Protein AF-A0A1I8N6J5-F1 (afdb_monomer)

pLDDT: mean 74.73, std 20.79, range [29.22, 96.94]

Mean predicted aligned error: 13.22 Å

Secondary structure (DSSP, 8-state):
------TTT-SSSS----TT--S---PPPPHHHHHHHHHHHHHHHHHHS-TTT--SS--TTGGGGGGGTTGGGGS----TTPPP-HHHHHHHHHHHHHHHHHHHHHHHHHHHHTT-S--HHHHHHHHHHHHHHHHHHHHHHHHHHHS-HHHHHHHTGGG---HHHHHHH---SS-TTTT-TTTTTS---TT----PPPPHHHHHHHHHHHHHHHHHHHHHHHHHHHHTTS----S-------------------------------

Structure (mmCIF, N/CA/C/O backbone):
data_AF-A0A1I8N6J5-F1
#
_entry.id   AF-A0A1I8N6J5-F1
#
loop_
_atom_site.group_PDB
_atom_site.id
_atom_site.type_symbol
_atom_site.label_atom_id
_atom_site.label_alt_id
_atom_site.label_comp_id
_atom_site.label_asym_id
_atom_site.label_entity_id
_atom_site.label_seq_id
_atom_site.pdbx_PDB_ins_code
_atom_site.Cartn_x
_atom_site.Cartn_y
_atom_site.Cartn_z
_atom_site.occupancy
_atom_site.B_iso_or_equiv
_atom_site.auth_seq_id
_atom_site.auth_comp_id
_atom_site.auth_asym_id
_atom_site.auth_atom_id
_atom_site.pdbx_PDB_model_num
ATOM 1 N N . MET A 1 1 ? 22.510 -2.432 -0.066 1.00 33.88 1 MET A N 1
ATOM 2 C CA . MET A 1 1 ? 21.967 -2.434 1.315 1.00 33.88 1 MET A CA 1
ATOM 3 C C . MET A 1 1 ? 21.402 -3.814 1.645 1.00 33.88 1 MET A C 1
ATOM 5 O O . MET A 1 1 ? 20.330 -4.148 1.153 1.00 33.88 1 MET A O 1
ATOM 9 N N . ASN A 1 2 ? 22.104 -4.608 2.459 1.00 33.81 2 ASN A N 1
ATOM 10 C CA . ASN A 1 2 ? 21.643 -5.931 2.902 1.00 33.81 2 ASN A CA 1
ATOM 11 C C . ASN A 1 2 ? 20.768 -5.819 4.157 1.00 33.81 2 ASN A C 1
ATOM 13 O O . ASN A 1 2 ? 21.247 -6.003 5.269 1.00 33.81 2 ASN A O 1
ATOM 17 N N . SER A 1 3 ? 19.477 -5.539 3.979 1.00 39.69 3 SER A N 1
ATOM 18 C CA . SER A 1 3 ? 18.482 -5.768 5.030 1.00 39.69 3 SER A CA 1
ATOM 19 C C . SER A 1 3 ? 17.592 -6.936 4.613 1.00 39.69 3 SER A C 1
ATOM 21 O O . SER A 1 3 ? 16.863 -6.871 3.620 1.00 39.69 3 SER A O 1
ATOM 23 N N . ASN A 1 4 ? 17.664 -8.018 5.392 1.00 51.12 4 ASN A N 1
ATOM 24 C CA . ASN A 1 4 ? 16.738 -9.148 5.305 1.00 51.12 4 ASN A CA 1
ATOM 25 C C . ASN A 1 4 ? 15.332 -8.785 5.828 1.00 51.12 4 ASN A C 1
ATOM 27 O O . ASN A 1 4 ? 14.406 -9.599 5.714 1.00 51.12 4 ASN A O 1
ATOM 31 N N . ASP A 1 5 ? 15.159 -7.581 6.382 1.00 60.66 5 ASP A N 1
ATOM 32 C CA . ASP A 1 5 ? 13.940 -7.152 7.048 1.00 60.66 5 ASP A CA 1
ATOM 33 C C . ASP A 1 5 ? 12.812 -6.963 6.043 1.00 60.66 5 ASP A C 1
ATOM 35 O O . ASP A 1 5 ? 12.874 -6.205 5.072 1.00 60.66 5 ASP A O 1
ATOM 39 N N . ILE A 1 6 ? 11.727 -7.685 6.289 1.00 73.56 6 ILE A N 1
ATOM 40 C CA . ILE A 1 6 ? 10.555 -7.639 5.432 1.00 73.56 6 ILE A CA 1
ATOM 41 C C . ILE A 1 6 ? 9.806 -6.333 5.725 1.00 73.56 6 ILE A C 1
ATOM 43 O O . ILE A 1 6 ? 9.182 -6.163 6.774 1.00 73.56 6 ILE A O 1
ATOM 47 N N . VAL A 1 7 ? 9.839 -5.418 4.756 1.00 76.19 7 VAL A N 1
ATOM 48 C CA . VAL A 1 7 ? 9.367 -4.028 4.873 1.00 76.19 7 VAL A CA 1
ATOM 49 C C . VAL A 1 7 ? 7.873 -3.916 5.246 1.00 76.19 7 VAL A C 1
ATOM 51 O O . VAL A 1 7 ? 7.454 -2.909 5.812 1.00 7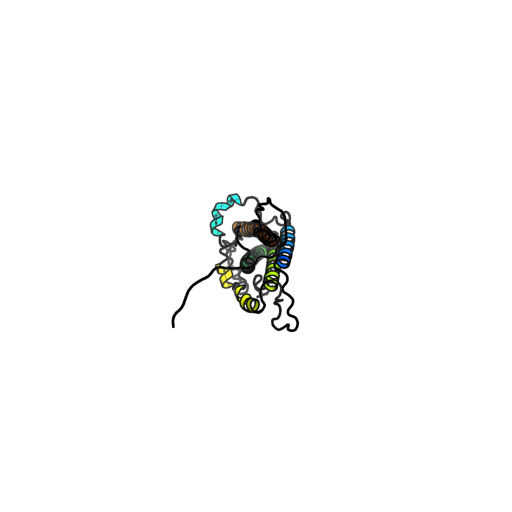6.19 7 VAL A O 1
ATOM 54 N N . TRP A 1 8 ? 7.070 -4.956 5.003 1.00 78.25 8 TRP A N 1
ATOM 55 C CA . TRP A 1 8 ? 5.643 -5.052 5.363 1.00 78.25 8 TRP A CA 1
ATOM 56 C C . TRP A 1 8 ? 5.344 -5.950 6.584 1.00 78.25 8 TRP A C 1
ATOM 58 O O . TRP A 1 8 ? 4.181 -6.219 6.887 1.00 78.25 8 TRP A O 1
ATOM 68 N N . TYR A 1 9 ? 6.365 -6.452 7.280 1.00 74.62 9 TYR A N 1
ATOM 69 C CA . TYR A 1 9 ? 6.224 -7.353 8.439 1.00 74.62 9 TYR A CA 1
ATOM 70 C C . TYR A 1 9 ? 6.242 -6.598 9.768 1.00 74.62 9 TYR A C 1
ATOM 72 O O . TYR A 1 9 ? 5.510 -6.952 10.683 1.00 74.62 9 TYR A O 1
ATOM 80 N N . ASN A 1 10 ? 7.079 -5.561 9.852 1.00 66.62 10 ASN A N 1
ATOM 81 C CA . ASN A 1 10 ? 7.262 -4.730 11.036 1.00 66.62 10 ASN A CA 1
ATOM 82 C C . ASN A 1 10 ? 7.455 -3.256 10.607 1.00 66.62 10 ASN A C 1
ATOM 84 O O . ASN A 1 10 ? 8.577 -2.836 10.301 1.00 66.62 10 ASN A O 1
ATOM 88 N N . PRO A 1 11 ? 6.373 -2.465 10.502 1.00 62.72 11 PRO A N 1
ATOM 89 C CA . PRO A 1 11 ? 6.452 -1.065 10.090 1.00 62.72 11 PRO A CA 1
ATOM 90 C C . PRO A 1 11 ? 6.977 -0.144 11.201 1.00 62.72 11 PRO A C 1
ATOM 92 O O . PRO A 1 11 ? 7.651 0.834 10.883 1.00 62.72 11 PRO A O 1
ATOM 95 N N . CYS A 1 12 ? 6.685 -0.457 12.471 1.00 67.50 12 CYS A N 1
ATOM 96 C CA . CYS A 1 12 ? 6.960 0.396 13.634 1.00 67.50 12 CYS A CA 1
ATOM 97 C C . CYS A 1 12 ? 8.299 0.114 14.344 1.00 67.50 12 CYS A C 1
ATOM 99 O O . CYS A 1 12 ? 8.586 0.757 15.349 1.00 67.50 12 CYS A O 1
ATOM 101 N N . GLY A 1 13 ? 9.087 -0.878 13.916 1.00 58.28 13 GLY A N 1
ATOM 102 C CA . GLY A 1 13 ? 10.313 -1.259 14.634 1.00 58.28 13 GLY A CA 1
ATOM 103 C C . GLY A 1 13 ? 10.062 -2.036 15.937 1.00 58.28 13 GLY A C 1
ATOM 104 O O . GLY A 1 13 ? 10.838 -1.941 16.879 1.00 58.28 13 GLY A O 1
ATOM 105 N N . GLY A 1 14 ? 8.985 -2.823 16.010 1.00 47.97 14 GLY A N 1
ATOM 106 C CA . GLY A 1 14 ? 8.855 -3.904 16.996 1.00 47.97 14 GLY A CA 1
ATOM 107 C C . GLY A 1 14 ? 8.374 -3.514 18.393 1.00 47.97 14 GLY A C 1
ATOM 108 O O . GLY A 1 14 ? 8.470 -4.339 19.296 1.00 47.97 14 GLY A O 1
ATOM 109 N N . HIS A 1 15 ? 7.809 -2.317 18.580 1.00 44.22 15 HIS A N 1
ATOM 110 C CA . HIS A 1 15 ? 7.181 -1.905 19.844 1.00 44.22 15 HIS A CA 1
ATOM 111 C C . HIS A 1 15 ? 5.811 -2.581 20.063 1.00 44.22 15 HIS A C 1
ATOM 113 O O . HIS A 1 15 ? 4.774 -1.938 20.257 1.00 44.22 15 HIS A O 1
ATOM 119 N N . TYR A 1 16 ? 5.809 -3.914 20.059 1.00 48.16 16 TYR A N 1
ATOM 120 C CA . TYR A 1 16 ? 4.753 -4.690 20.686 1.00 48.16 16 TYR A CA 1
ATOM 121 C C . TYR A 1 16 ? 4.735 -4.335 22.173 1.00 48.16 16 TYR A C 1
ATOM 123 O O . TYR A 1 16 ? 5.781 -4.278 22.814 1.00 48.16 16 TYR A O 1
ATOM 131 N N . VAL A 1 17 ? 3.548 -4.098 22.736 1.00 45.09 17 VAL A N 1
ATOM 132 C CA . VAL A 1 17 ? 3.419 -3.926 24.189 1.00 45.09 17 VAL A CA 1
ATOM 133 C C . VAL A 1 17 ? 3.895 -5.220 24.836 1.00 45.09 17 VAL A C 1
ATOM 135 O O . VAL A 1 17 ? 3.214 -6.242 24.699 1.00 45.09 17 VAL A O 1
ATOM 138 N N . ASN A 1 18 ? 5.042 -5.174 25.518 1.00 37.88 18 ASN A N 1
ATOM 139 C CA . ASN A 1 18 ? 5.600 -6.333 26.194 1.00 37.88 18 ASN A CA 1
ATOM 140 C C . ASN A 1 18 ? 4.533 -6.916 27.120 1.00 37.88 18 ASN A C 1
ATOM 142 O O . ASN A 1 18 ? 3.966 -6.231 27.975 1.00 37.88 18 ASN A O 1
ATOM 146 N N . ILE A 1 19 ? 4.231 -8.201 26.935 1.00 48.81 19 ILE A N 1
ATOM 147 C CA . ILE A 1 19 ? 3.258 -8.907 27.778 1.00 48.81 19 ILE A CA 1
ATOM 148 C C . ILE A 1 19 ? 3.747 -8.888 29.239 1.00 48.81 19 ILE A C 1
ATOM 150 O O . ILE A 1 19 ? 2.931 -8.778 30.155 1.00 48.81 19 ILE A O 1
ATOM 154 N N . ASN A 1 20 ? 5.074 -8.869 29.407 1.00 44.38 20 ASN A N 1
ATOM 155 C CA . ASN A 1 20 ? 5.804 -8.860 30.669 1.00 44.38 20 ASN A CA 1
ATOM 156 C C . ASN A 1 20 ? 5.916 -7.473 31.330 1.00 44.38 20 ASN A C 1
ATOM 158 O O . ASN A 1 20 ? 6.343 -7.416 32.482 1.00 44.38 20 ASN A O 1
ATOM 162 N N . ASP A 1 21 ? 5.449 -6.385 30.690 1.00 47.12 21 ASP A N 1
ATOM 163 C CA . ASP A 1 21 ? 5.238 -5.083 31.350 1.00 47.12 21 ASP A CA 1
ATOM 164 C C . ASP A 1 21 ? 4.003 -5.155 32.274 1.00 47.12 21 ASP A C 1
ATOM 166 O O . ASP A 1 21 ? 2.950 -4.529 32.078 1.00 47.12 21 ASP A O 1
ATOM 170 N N . SER A 1 22 ? 4.142 -5.986 33.304 1.00 50.00 22 SER A N 1
ATOM 171 C CA . SER A 1 22 ? 3.492 -5.832 34.596 1.00 50.00 22 SER A CA 1
ATOM 172 C C . SER A 1 22 ? 4.123 -4.593 35.245 1.00 50.00 22 SER A C 1
ATOM 174 O O . SER A 1 22 ? 5.335 -4.456 35.325 1.00 50.00 22 SER A O 1
ATOM 176 N N . LYS A 1 23 ? 3.371 -3.556 35.607 1.00 44.47 23 LYS A N 1
ATOM 177 C CA . LYS A 1 23 ? 2.559 -3.539 36.834 1.00 44.47 23 LYS A CA 1
ATOM 178 C C . LYS A 1 23 ? 1.293 -2.676 36.726 1.00 44.47 23 LYS A C 1
ATOM 180 O O . LYS A 1 23 ? 0.548 -2.569 37.690 1.00 44.47 23 LYS A O 1
ATOM 185 N N . THR A 1 24 ? 1.004 -2.080 35.564 1.00 44.78 24 THR A N 1
ATOM 186 C CA . THR A 1 24 ? -0.233 -1.306 35.355 1.00 44.78 24 THR A CA 1
ATOM 187 C C . THR A 1 24 ? -1.000 -1.779 34.122 1.00 44.78 24 THR A C 1
ATOM 189 O O . THR A 1 24 ? -0.550 -1.698 32.977 1.00 44.78 24 THR A O 1
ATOM 192 N N . ALA A 1 25 ? -2.227 -2.256 34.339 1.00 49.06 25 ALA A N 1
ATOM 193 C CA . ALA A 1 25 ? -3.175 -2.488 33.259 1.00 49.06 25 ALA A CA 1
ATOM 194 C C . ALA A 1 25 ? -3.674 -1.131 32.730 1.00 49.06 25 ALA A C 1
ATOM 196 O O . ALA A 1 25 ? -4.730 -0.653 33.142 1.00 49.06 25 ALA A O 1
ATOM 197 N N . LYS A 1 26 ? -2.904 -0.496 31.828 1.00 54.66 26 LYS A N 1
ATOM 198 C CA . LYS A 1 26 ? -3.295 0.751 31.143 1.00 54.66 26 LYS A CA 1
ATOM 199 C C . LYS A 1 26 ? -4.748 0.623 30.664 1.00 54.66 26 LYS A C 1
ATOM 201 O O . LYS A 1 26 ? -5.040 -0.218 29.810 1.00 54.66 26 LYS A O 1
ATOM 206 N N . LYS A 1 27 ? -5.657 1.430 31.240 1.00 56.09 27 LYS A N 1
ATOM 207 C CA . LYS A 1 27 ? -7.086 1.449 30.877 1.00 56.09 27 LYS A CA 1
ATOM 208 C C . LYS A 1 27 ? -7.188 1.558 29.355 1.00 56.09 27 LYS A C 1
ATOM 210 O O . LYS A 1 27 ? -6.631 2.489 28.771 1.00 56.09 27 LYS A O 1
ATOM 215 N N . LYS A 1 28 ? -7.876 0.601 28.720 1.00 59.69 28 LYS A N 1
ATOM 216 C CA . LYS A 1 28 ? -8.060 0.577 27.261 1.00 59.69 28 LYS A CA 1
ATOM 217 C C . LYS A 1 28 ? -8.587 1.935 26.814 1.00 59.69 28 LYS A C 1
ATOM 219 O O . LYS A 1 28 ? -9.590 2.413 27.348 1.00 59.69 28 LYS A O 1
ATOM 224 N N . SER A 1 29 ? -7.917 2.558 25.848 1.00 63.16 29 SER A N 1
ATOM 225 C CA . SER A 1 29 ? -8.407 3.817 25.298 1.00 63.16 29 SER A CA 1
ATOM 226 C C . SER A 1 29 ? -9.780 3.576 24.655 1.00 63.16 29 SER A C 1
ATOM 228 O O . SER A 1 29 ? -9.953 2.569 23.962 1.00 63.16 29 SER A O 1
ATOM 230 N N . PRO A 1 30 ? -10.784 4.451 24.874 1.00 79.00 30 PRO A N 1
ATOM 231 C CA . PRO A 1 30 ? -12.087 4.282 24.245 1.00 79.00 30 PRO A CA 1
ATOM 232 C C . PRO A 1 30 ? -11.914 4.161 22.731 1.00 79.00 30 PRO A C 1
ATOM 234 O O . PRO A 1 30 ? -11.303 5.039 22.122 1.00 79.00 30 PRO A O 1
ATOM 237 N N . MET A 1 31 ? -12.460 3.106 22.119 1.00 82.69 31 MET A N 1
ATOM 238 C CA . MET A 1 31 ? -12.245 2.774 20.699 1.00 82.69 31 MET A CA 1
ATOM 239 C C . MET A 1 31 ? -12.473 3.977 19.766 1.00 82.69 31 MET A C 1
ATOM 241 O O . MET A 1 31 ? -11.711 4.192 18.828 1.00 82.69 31 MET A O 1
ATOM 245 N N . LYS A 1 32 ? -13.450 4.835 20.086 1.00 85.81 32 LYS A N 1
ATOM 246 C CA . LYS A 1 32 ? -13.712 6.121 19.418 1.00 85.81 32 LYS A CA 1
ATOM 247 C C . LYS A 1 32 ? -12.503 7.075 19.406 1.00 85.81 32 LYS A C 1
ATOM 249 O O . LYS A 1 32 ? -12.227 7.678 18.373 1.00 85.81 32 LYS A O 1
ATOM 254 N N . LYS A 1 33 ? -11.764 7.210 20.518 1.00 87.62 33 LYS A N 1
ATOM 255 C CA . LYS A 1 33 ? -10.541 8.035 20.627 1.00 87.62 33 LYS A CA 1
ATOM 256 C C . LYS A 1 33 ? -9.414 7.448 19.772 1.00 87.62 33 LYS A C 1
ATOM 258 O O . LYS A 1 33 ? -8.737 8.194 19.071 1.00 87.62 33 LYS A O 1
ATOM 263 N N . THR A 1 34 ? -9.262 6.124 19.770 1.00 87.06 34 THR A N 1
ATOM 264 C CA . THR A 1 34 ? -8.262 5.410 18.958 1.00 87.06 34 THR A CA 1
ATOM 265 C C . THR A 1 34 ? -8.540 5.550 17.464 1.00 87.06 34 THR A C 1
ATOM 267 O O . THR A 1 34 ? -7.648 5.918 16.704 1.00 87.06 34 THR A O 1
ATOM 270 N N . LEU A 1 35 ? -9.793 5.345 17.043 1.00 90.81 35 LEU A N 1
ATOM 271 C CA . LEU A 1 35 ? -10.209 5.510 15.650 1.00 90.81 35 LEU A CA 1
ATOM 272 C C . LEU A 1 35 ? -10.109 6.966 15.175 1.00 90.81 35 LEU A C 1
ATOM 274 O O . LEU A 1 35 ? -9.710 7.187 14.038 1.00 90.81 35 LEU A O 1
ATOM 278 N N . ARG A 1 36 ? -10.394 7.961 16.032 1.00 90.88 36 ARG A N 1
ATOM 279 C CA . ARG A 1 36 ? -10.153 9.383 15.715 1.00 90.88 36 ARG A CA 1
ATOM 280 C C . ARG A 1 36 ? -8.663 9.694 15.532 1.00 90.88 36 ARG A C 1
ATOM 282 O O . ARG A 1 36 ? -8.317 10.367 14.570 1.00 90.88 36 ARG A O 1
ATOM 289 N N . LYS A 1 37 ? -7.775 9.172 16.391 1.00 91.38 37 LYS A N 1
ATOM 290 C CA . LYS A 1 37 ? -6.316 9.315 16.206 1.00 91.38 37 LYS A CA 1
ATOM 291 C C . LYS A 1 37 ? -5.855 8.718 14.872 1.00 91.38 37 LYS A C 1
ATOM 293 O O . LYS A 1 37 ? -5.190 9.405 14.105 1.00 91.38 37 LYS A O 1
ATOM 298 N N . LEU A 1 38 ? -6.273 7.485 14.570 1.00 93.50 38 LEU A N 1
ATOM 299 C CA . LEU A 1 38 ? -5.978 6.816 13.299 1.00 93.50 38 LEU A CA 1
ATOM 300 C C . LEU A 1 38 ? -6.530 7.595 12.093 1.00 93.50 38 LEU A C 1
ATOM 302 O O . LEU A 1 38 ? -5.832 7.749 11.096 1.00 93.50 38 LEU A O 1
ATOM 306 N N . GLN A 1 39 ? -7.755 8.122 12.186 1.00 94.06 39 GLN A N 1
ATOM 307 C CA . GLN A 1 39 ? -8.355 8.966 11.151 1.00 94.06 39 GLN A CA 1
ATOM 308 C C . GLN A 1 39 ? -7.515 10.218 10.891 1.00 94.06 39 GLN A C 1
ATOM 310 O O . GLN A 1 39 ? -7.212 10.497 9.737 1.00 94.06 39 GLN A O 1
ATOM 315 N N . ASN A 1 40 ? -7.119 10.943 11.939 1.00 93.38 40 ASN A N 1
ATOM 316 C CA . ASN A 1 40 ? -6.331 12.166 11.799 1.00 93.38 40 ASN A CA 1
ATOM 317 C C . ASN A 1 40 ? -4.951 11.874 11.191 1.00 93.38 40 ASN A C 1
ATOM 319 O O . ASN A 1 40 ? -4.580 12.531 10.225 1.00 93.38 40 ASN A O 1
ATOM 323 N N . ALA A 1 41 ? -4.246 10.845 11.675 1.00 92.62 41 ALA A N 1
ATOM 324 C CA . ALA A 1 41 ? -2.972 10.413 11.097 1.00 92.62 41 ALA A CA 1
ATOM 325 C C . ALA A 1 41 ? -3.116 10.024 9.613 1.00 92.62 41 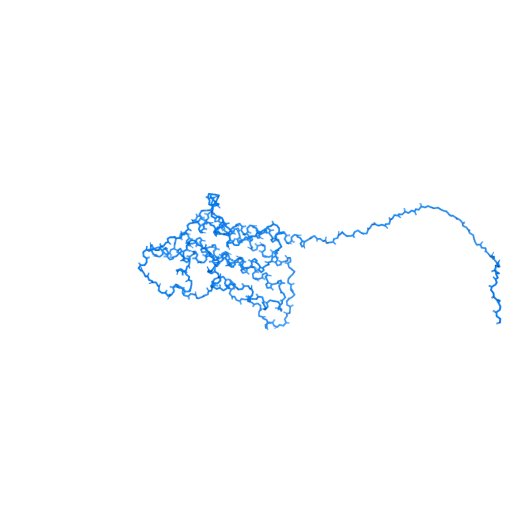ALA A C 1
ATOM 327 O O . ALA A 1 41 ? -2.362 10.500 8.775 1.00 92.62 41 ALA A O 1
ATOM 328 N N . THR A 1 42 ? -4.147 9.245 9.262 1.00 93.44 42 THR A N 1
ATOM 329 C CA . THR A 1 42 ? -4.418 8.853 7.865 1.00 93.44 42 THR A CA 1
ATOM 330 C C . THR A 1 42 ? -4.756 10.059 6.978 1.00 93.44 42 THR A C 1
ATOM 332 O O . THR A 1 42 ? -4.407 10.063 5.805 1.00 93.44 42 THR A O 1
ATOM 335 N N . VAL A 1 43 ? -5.434 11.085 7.507 1.00 94.00 43 VAL A N 1
ATOM 336 C CA . VAL A 1 43 ? -5.724 12.327 6.765 1.00 94.00 43 VAL A CA 1
ATOM 337 C C . VAL A 1 43 ? -4.455 13.151 6.548 1.00 94.00 43 VAL A C 1
ATOM 339 O O . VAL A 1 43 ? -4.251 13.630 5.439 1.00 94.00 43 VAL A O 1
ATOM 342 N N . ILE A 1 44 ? -3.593 13.279 7.562 1.00 92.00 44 ILE A N 1
ATOM 343 C CA . ILE A 1 44 ? -2.293 13.958 7.438 1.00 92.00 44 ILE A CA 1
ATOM 344 C C . ILE A 1 44 ? -1.438 13.254 6.378 1.00 92.00 44 ILE A C 1
ATOM 346 O O . ILE A 1 44 ? -0.984 13.901 5.442 1.00 92.00 44 ILE A O 1
ATOM 350 N N . GLU A 1 45 ? -1.312 11.929 6.463 1.00 91.38 45 GLU A N 1
ATOM 351 C CA . GLU A 1 45 ? -0.574 11.110 5.495 1.00 91.38 45 GLU A CA 1
ATOM 352 C C . GLU A 1 45 ? -1.195 11.118 4.089 1.00 91.38 45 GLU A C 1
ATOM 354 O O . GLU A 1 45 ? -0.487 11.038 3.094 1.00 91.38 45 GLU A O 1
ATOM 359 N N . TYR A 1 46 ? -2.518 11.223 3.953 1.00 92.62 46 TYR A N 1
ATOM 360 C CA . TYR A 1 46 ? -3.141 11.366 2.635 1.00 92.62 46 TYR A CA 1
ATOM 361 C C . TYR A 1 46 ? -2.908 12.765 2.037 1.00 92.62 46 TYR A C 1
ATOM 363 O O . TYR A 1 46 ? -2.744 12.890 0.826 1.00 92.62 46 TYR A O 1
ATOM 371 N N . ASN A 1 47 ? -2.877 13.808 2.871 1.00 90.62 47 ASN A N 1
ATOM 372 C CA . ASN A 1 47 ? -2.644 15.186 2.438 1.00 90.62 47 ASN A CA 1
ATOM 373 C C . ASN A 1 47 ? -1.155 15.481 2.164 1.00 90.62 47 ASN A C 1
ATOM 375 O O . ASN A 1 47 ? -0.861 16.332 1.330 1.00 90.62 47 ASN A O 1
ATOM 379 N N . SER A 1 48 ? -0.224 14.785 2.831 1.00 87.50 48 SER A N 1
ATOM 380 C CA . SER A 1 48 ? 1.224 14.908 2.590 1.00 87.50 48 SER A CA 1
ATOM 381 C C . SER A 1 48 ? 1.662 14.305 1.251 1.00 87.50 48 SER A C 1
ATOM 383 O O . SER A 1 48 ? 2.696 14.698 0.711 1.00 87.50 48 SER A O 1
ATOM 385 N N . LEU A 1 49 ? 0.855 13.412 0.662 1.00 86.44 49 LEU A N 1
ATOM 386 C CA . LEU A 1 49 ? 0.989 12.973 -0.729 1.00 86.44 49 LEU A CA 1
ATOM 387 C C . LEU A 1 49 ? 0.611 14.115 -1.685 1.00 86.44 49 LEU A C 1
ATOM 389 O O . LEU A 1 49 ? -0.453 14.112 -2.310 1.00 86.44 49 LEU A O 1
ATOM 393 N N . ASN A 1 50 ? 1.501 15.098 -1.816 1.00 70.62 50 ASN A N 1
ATOM 394 C CA . ASN A 1 50 ? 1.351 16.195 -2.760 1.00 70.62 50 ASN A CA 1
ATOM 395 C C . ASN A 1 50 ? 1.353 15.645 -4.196 1.00 70.62 50 ASN A C 1
ATOM 397 O O . ASN A 1 50 ? 2.398 15.375 -4.787 1.00 70.62 50 ASN A O 1
ATOM 401 N N . VAL A 1 51 ? 0.158 15.485 -4.768 1.00 63.72 51 VAL A N 1
ATOM 402 C CA . VAL A 1 51 ? -0.061 14.852 -6.080 1.00 63.72 51 VAL A CA 1
ATOM 403 C C . VAL A 1 51 ? 0.701 15.562 -7.209 1.00 63.72 51 VAL A C 1
ATOM 405 O O . VAL A 1 51 ? 1.021 14.922 -8.204 1.00 63.72 51 VAL A O 1
ATOM 408 N N . ARG A 1 52 ? 1.050 16.850 -7.054 1.00 60.75 52 ARG A N 1
ATOM 409 C CA . ARG A 1 52 ? 1.881 17.586 -8.025 1.00 60.75 52 ARG A CA 1
ATOM 410 C C . ARG A 1 52 ? 3.366 17.204 -7.969 1.00 60.75 52 ARG A C 1
ATOM 412 O O . ARG A 1 52 ? 4.036 17.285 -8.987 1.00 60.75 52 ARG A O 1
ATOM 419 N N . GLN A 1 53 ? 3.872 16.791 -6.806 1.00 65.62 53 GLN A N 1
ATOM 420 C CA . GLN A 1 53 ? 5.253 16.313 -6.627 1.00 65.62 53 GLN A CA 1
ATOM 421 C C . GLN A 1 53 ? 5.392 14.818 -6.959 1.00 65.62 53 GLN A C 1
ATOM 423 O O . GLN A 1 53 ? 6.466 14.359 -7.333 1.00 65.62 53 GLN A O 1
ATOM 428 N N . LEU A 1 54 ? 4.294 14.062 -6.865 1.00 79.69 54 LEU A N 1
ATOM 429 C CA . LEU A 1 54 ? 4.198 12.657 -7.267 1.00 79.69 54 LEU A CA 1
ATOM 430 C C . LEU A 1 54 ? 3.656 12.559 -8.703 1.00 79.69 54 LEU A C 1
ATOM 432 O O . LEU A 1 54 ? 2.531 12.099 -8.921 1.00 79.69 54 LEU A O 1
ATOM 436 N N . ALA A 1 55 ? 4.421 13.074 -9.668 1.00 84.50 55 ALA A N 1
ATOM 437 C CA . ALA A 1 55 ? 4.013 13.191 -11.071 1.00 84.50 55 ALA A CA 1
ATOM 438 C C . ALA A 1 55 ? 4.652 12.154 -12.017 1.00 84.50 55 ALA A C 1
ATOM 440 O O . ALA A 1 55 ? 4.194 12.024 -13.151 1.00 84.50 55 ALA A O 1
ATOM 441 N N . ALA A 1 56 ? 5.659 11.394 -11.570 1.00 90.50 56 ALA A N 1
ATOM 442 C CA . ALA A 1 56 ? 6.360 10.413 -12.403 1.00 90.50 56 ALA A CA 1
ATOM 443 C C . ALA A 1 56 ? 5.449 9.234 -12.793 1.00 90.50 56 ALA A C 1
ATOM 445 O O . ALA A 1 56 ? 5.523 8.726 -13.911 1.00 90.50 56 ALA A O 1
ATOM 446 N N . ILE A 1 57 ? 4.530 8.832 -11.907 1.00 91.88 57 ILE A N 1
ATOM 447 C CA . ILE A 1 57 ? 3.513 7.812 -12.208 1.00 91.88 57 ILE A CA 1
ATOM 448 C C . ILE A 1 57 ? 2.175 8.492 -12.534 1.00 91.88 57 ILE A C 1
ATOM 450 O O . ILE A 1 57 ? 1.344 8.728 -11.650 1.00 91.88 57 ILE A O 1
ATOM 454 N N . ASP A 1 58 ? 1.927 8.810 -13.806 1.00 90.31 58 ASP A N 1
ATOM 455 C CA . ASP A 1 58 ? 0.694 9.508 -14.193 1.00 90.31 58 ASP A CA 1
ATOM 456 C C . ASP A 1 58 ? -0.554 8.604 -14.164 1.00 90.31 58 ASP A C 1
ATOM 458 O O . ASP A 1 58 ? -0.698 7.678 -14.969 1.00 90.31 58 ASP A O 1
ATOM 462 N N . ILE A 1 59 ? -1.489 8.931 -13.269 1.00 90.50 59 ILE A N 1
ATOM 463 C CA . ILE A 1 59 ? -2.780 8.257 -13.058 1.00 90.50 59 ILE A CA 1
ATOM 464 C C . ILE A 1 59 ? -3.996 9.101 -13.484 1.00 90.50 59 ILE A C 1
ATOM 466 O O . ILE A 1 59 ? -5.123 8.751 -13.137 1.00 90.50 59 ILE A O 1
ATOM 470 N N . ARG A 1 60 ? -3.815 10.218 -14.203 1.00 86.81 60 ARG A N 1
ATOM 471 C CA . ARG A 1 60 ? -4.937 11.081 -14.632 1.00 86.81 60 ARG A CA 1
ATOM 472 C C . ARG A 1 60 ? -5.936 10.324 -15.511 1.00 86.81 60 ARG A C 1
ATOM 474 O O . ARG A 1 60 ? -7.135 10.358 -15.255 1.00 86.81 60 ARG A O 1
ATOM 481 N N . ASN A 1 61 ? -5.430 9.545 -16.466 1.00 85.56 61 ASN A N 1
ATOM 482 C CA . ASN A 1 61 ? -6.242 8.866 -17.478 1.00 85.56 61 ASN A CA 1
ATOM 483 C C . ASN A 1 61 ? -6.445 7.366 -17.190 1.00 85.56 61 ASN A C 1
ATOM 485 O O . ASN A 1 61 ? -6.297 6.535 -18.085 1.00 85.56 61 ASN A O 1
ATOM 489 N N . MET A 1 62 ? -6.780 6.996 -15.947 1.00 88.88 62 MET A N 1
ATOM 490 C CA . MET A 1 62 ? -7.009 5.585 -15.575 1.00 88.88 62 MET A CA 1
ATOM 491 C C . MET A 1 62 ? -8.137 4.907 -16.368 1.00 88.88 62 MET A C 1
ATOM 493 O O . MET A 1 62 ? -8.053 3.704 -16.588 1.00 88.88 62 MET A O 1
ATOM 497 N N . SER A 1 63 ? -9.140 5.657 -16.847 1.00 88.44 63 SER A N 1
ATOM 498 C CA . SER A 1 63 ? -10.287 5.094 -17.586 1.00 88.44 63 SER A CA 1
ATOM 499 C C . SER A 1 63 ? -9.877 4.334 -18.859 1.00 88.44 63 SER A C 1
ATOM 501 O O . SER A 1 63 ? -10.436 3.285 -19.169 1.00 88.44 63 SER A O 1
ATOM 503 N N . MET A 1 64 ? -8.822 4.785 -19.554 1.00 87.56 64 MET A N 1
ATOM 504 C CA . MET A 1 64 ? -8.285 4.080 -20.731 1.00 87.56 64 MET A CA 1
ATOM 505 C C . MET A 1 64 ? -7.747 2.674 -20.406 1.00 87.56 64 MET A C 1
ATOM 507 O O . MET A 1 64 ? -7.595 1.839 -21.295 1.00 87.56 64 MET A O 1
ATOM 511 N N . TRP A 1 65 ? -7.473 2.393 -19.130 1.00 88.06 65 TRP A N 1
ATOM 512 C CA . TRP A 1 65 ? -6.882 1.143 -18.658 1.00 88.06 65 TRP A CA 1
ATOM 513 C C . TRP A 1 65 ? -7.904 0.214 -17.987 1.00 88.06 65 TRP A C 1
ATOM 515 O O . TRP A 1 65 ? -7.513 -0.840 -17.491 1.00 88.06 65 TRP A O 1
ATOM 525 N N . ASN A 1 66 ? -9.205 0.540 -18.019 1.00 89.19 66 ASN A N 1
ATOM 526 C CA . ASN A 1 66 ? -10.276 -0.246 -17.382 1.00 89.19 66 ASN A CA 1
ATOM 527 C C . ASN A 1 66 ? -10.275 -1.735 -17.785 1.00 89.19 66 ASN A C 1
ATOM 529 O O . ASN A 1 66 ? -10.597 -2.584 -16.960 1.00 89.19 66 ASN A O 1
ATOM 533 N N . LYS A 1 67 ? -9.836 -2.082 -19.006 1.00 91.44 67 LYS A N 1
ATOM 534 C CA . LYS A 1 67 ? -9.707 -3.485 -19.456 1.00 91.44 67 LYS A CA 1
ATOM 535 C C . LYS A 1 67 ? -8.746 -4.341 -18.612 1.00 91.44 67 LYS A C 1
ATOM 537 O O . LYS A 1 67 ? -8.817 -5.562 -18.661 1.00 91.44 67 LYS A O 1
ATOM 542 N N . TYR A 1 68 ? -7.860 -3.715 -17.836 1.00 90.94 68 TYR A N 1
ATOM 543 C CA . TYR A 1 68 ? -6.940 -4.395 -16.923 1.00 90.94 68 TYR A CA 1
ATOM 544 C C . TYR A 1 68 ? -7.461 -4.469 -15.474 1.00 90.94 68 TYR A C 1
ATOM 546 O O . TYR A 1 68 ? -6.796 -5.068 -14.634 1.00 90.94 68 TYR A O 1
ATOM 554 N N . ASP A 1 69 ? -8.626 -3.894 -15.144 1.00 90.25 69 ASP A N 1
ATOM 555 C CA . ASP A 1 69 ? -9.107 -3.770 -13.754 1.00 90.25 69 ASP A CA 1
ATOM 556 C C . ASP A 1 69 ? -9.233 -5.128 -13.034 1.00 90.25 69 ASP A C 1
ATOM 558 O O . ASP A 1 69 ? -8.824 -5.266 -11.875 1.00 90.25 69 ASP A O 1
ATOM 562 N N . GLU A 1 70 ? -9.692 -6.139 -13.780 1.00 91.94 70 GLU A N 1
ATOM 563 C CA . GLU A 1 70 ? -9.773 -7.556 -13.407 1.00 91.94 70 GLU A CA 1
ATOM 564 C C . GLU A 1 70 ? -8.429 -8.138 -12.953 1.00 91.94 70 GLU A C 1
ATOM 566 O O . GLU A 1 70 ? -8.341 -8.791 -11.911 1.00 91.94 70 GLU A O 1
ATOM 571 N N . LYS A 1 71 ? -7.356 -7.845 -13.694 1.00 93.38 71 LYS A N 1
ATOM 572 C CA . LYS A 1 71 ? -5.998 -8.333 -13.421 1.00 93.38 71 LYS A CA 1
ATOM 573 C C . LYS A 1 71 ? 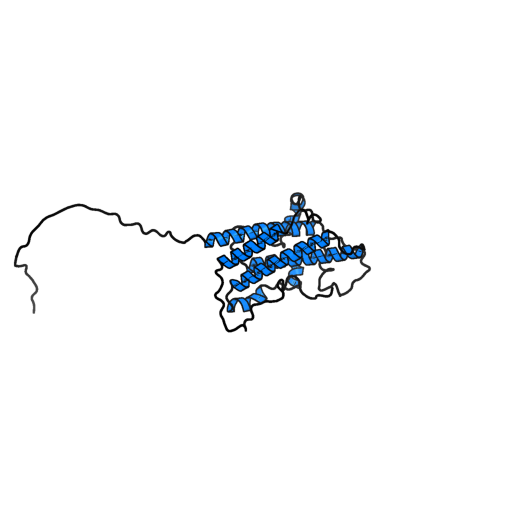-5.477 -7.843 -12.073 1.00 93.38 71 LYS A C 1
ATOM 575 O O . LYS A 1 71 ? -4.809 -8.572 -11.349 1.00 93.38 71 LYS A O 1
ATOM 580 N N . TYR A 1 72 ? -5.848 -6.621 -11.698 1.00 94.75 72 TYR A N 1
ATOM 581 C CA . TYR A 1 72 ? -5.434 -5.982 -10.451 1.00 94.75 72 TYR A CA 1
ATOM 582 C C . TYR A 1 72 ? -6.422 -6.196 -9.292 1.00 94.75 72 TYR A C 1
ATOM 584 O O . TYR A 1 72 ? -6.374 -5.464 -8.300 1.00 94.75 72 TYR A O 1
ATOM 592 N N . LYS A 1 73 ? -7.296 -7.214 -9.362 1.00 94.12 73 LYS A N 1
ATOM 593 C CA . LYS A 1 73 ? -8.192 -7.612 -8.255 1.00 94.12 73 LYS A CA 1
ATOM 594 C C . LYS A 1 73 ? -7.462 -8.041 -6.979 1.00 94.12 73 LYS A C 1
ATOM 596 O O . LYS A 1 73 ? -8.037 -7.941 -5.897 1.00 94.12 73 LYS A O 1
ATOM 601 N N . PHE A 1 74 ? -6.198 -8.463 -7.071 1.00 94.06 74 PHE A N 1
ATOM 602 C CA . PHE A 1 74 ? -5.374 -8.762 -5.894 1.00 94.06 74 PHE A CA 1
ATOM 603 C C . PHE A 1 74 ? -5.023 -7.513 -5.063 1.00 94.06 74 PHE A C 1
ATOM 605 O O . PHE A 1 74 ? -4.709 -7.637 -3.875 1.00 94.06 74 PHE A O 1
ATOM 612 N N . LEU A 1 75 ? -5.085 -6.309 -5.653 1.00 96.44 75 LEU A N 1
ATOM 613 C CA . LEU A 1 75 ? -4.859 -5.063 -4.924 1.00 96.44 75 LEU A CA 1
ATOM 614 C C . LEU A 1 75 ? -6.052 -4.765 -4.004 1.00 96.44 75 LEU A C 1
ATOM 616 O O . LEU A 1 75 ? -7.187 -4.667 -4.480 1.00 96.44 75 LEU A O 1
ATOM 620 N N . PRO A 1 76 ? -5.838 -4.587 -2.688 1.00 95.00 76 PRO A N 1
ATOM 621 C CA . PRO A 1 76 ? -6.944 -4.521 -1.751 1.00 95.00 76 PRO A CA 1
ATOM 622 C C . PRO A 1 76 ? -7.884 -3.346 -1.963 1.00 95.00 76 PRO A C 1
ATOM 624 O O . PRO A 1 76 ? -7.467 -2.190 -2.048 1.00 95.00 76 PRO A O 1
ATOM 627 N N . GLN A 1 77 ? -9.178 -3.637 -1.901 1.00 92.69 77 GLN A N 1
ATOM 628 C CA . GLN A 1 77 ? -10.222 -2.626 -1.952 1.00 92.69 77 GLN A CA 1
ATOM 629 C C . GLN A 1 77 ? -11.013 -2.568 -0.644 1.00 92.69 77 GLN A C 1
ATOM 631 O O . GLN A 1 77 ? -11.107 -3.536 0.121 1.00 92.69 77 GLN A O 1
ATOM 636 N N . ILE A 1 78 ? -11.579 -1.390 -0.390 1.00 90.25 78 ILE A N 1
ATOM 637 C CA . ILE A 1 78 ? -12.607 -1.181 0.625 1.00 90.25 78 ILE A CA 1
ATOM 638 C C . ILE A 1 78 ? -13.938 -1.049 -0.110 1.00 90.25 78 ILE A C 1
ATOM 640 O O . ILE A 1 78 ? -14.104 -0.190 -0.980 1.00 90.25 78 ILE A O 1
ATOM 644 N N . GLU A 1 79 ? -14.891 -1.888 0.265 1.00 85.62 79 GLU A N 1
ATOM 645 C CA . GLU A 1 79 ? -16.301 -1.709 -0.060 1.00 85.62 79 GLU A CA 1
ATOM 646 C C . GLU A 1 79 ? -16.948 -0.830 1.011 1.00 85.62 79 GLU A C 1
ATOM 648 O O . GLU A 1 79 ? -16.623 -0.906 2.199 1.00 85.62 79 GLU A O 1
ATOM 653 N N . ILE A 1 80 ? -17.876 0.026 0.605 1.00 79.75 80 ILE A N 1
ATOM 654 C CA . ILE A 1 80 ? -18.666 0.857 1.510 1.00 79.75 80 ILE A CA 1
ATOM 655 C C . ILE A 1 80 ? -20.126 0.492 1.213 1.00 79.75 80 ILE A C 1
ATOM 657 O O . ILE A 1 80 ? -20.511 0.643 0.059 1.00 79.75 80 ILE A O 1
ATOM 661 N N . PRO A 1 81 ? -20.927 0.025 2.194 1.00 73.06 81 PRO A N 1
ATOM 662 C CA . PRO A 1 81 ? -20.759 0.196 3.641 1.00 73.06 81 PRO A CA 1
ATOM 663 C C . PRO A 1 81 ? -20.249 -1.054 4.402 1.00 73.06 81 PRO A C 1
ATOM 665 O O . PRO A 1 81 ? -20.993 -1.651 5.176 1.00 73.06 81 PRO A O 1
ATOM 668 N N . SER A 1 82 ? -18.965 -1.415 4.281 1.00 75.31 82 SER A N 1
ATOM 669 C CA . SER A 1 82 ? -18.369 -2.422 5.180 1.00 75.31 82 SER A CA 1
ATOM 670 C C . SER A 1 82 ? -18.250 -1.933 6.637 1.00 75.31 82 SER A C 1
ATOM 672 O O . SER A 1 82 ? -18.182 -0.733 6.914 1.00 75.31 82 SER A O 1
ATOM 674 N N . ASN A 1 83 ? -18.202 -2.875 7.586 1.00 83.38 83 ASN A N 1
ATOM 675 C CA . ASN A 1 83 ? -17.813 -2.605 8.973 1.00 83.38 83 ASN A CA 1
ATOM 676 C C . ASN A 1 83 ? -16.282 -2.564 9.096 1.00 83.38 83 ASN A C 1
ATOM 678 O O . ASN A 1 83 ? -15.584 -3.373 8.481 1.00 83.38 83 ASN A O 1
ATOM 682 N N . ILE A 1 84 ? -15.742 -1.661 9.923 1.00 85.06 84 ILE A N 1
ATOM 683 C CA . ILE A 1 84 ? -14.289 -1.575 10.096 1.00 85.06 84 ILE A CA 1
ATOM 684 C C . ILE A 1 84 ? -13.738 -2.796 10.843 1.00 85.06 84 ILE A C 1
ATOM 686 O O . ILE A 1 84 ? -14.121 -3.100 11.970 1.00 85.06 84 ILE A O 1
ATOM 690 N N . SER A 1 85 ? -12.769 -3.463 10.222 1.00 89.44 85 SER A N 1
ATOM 691 C CA . SER A 1 85 ? -11.941 -4.483 10.858 1.00 89.44 85 SER A CA 1
ATOM 692 C C . SER A 1 85 ? -10.492 -4.040 10.750 1.00 89.44 85 SER A C 1
ATOM 694 O O . SER A 1 85 ? -9.876 -4.181 9.696 1.00 89.44 85 SER A O 1
ATOM 696 N N . LEU A 1 86 ? -9.933 -3.506 11.840 1.00 88.62 86 LEU A N 1
ATOM 697 C CA . LEU A 1 86 ? -8.555 -2.998 11.857 1.00 88.62 86 LEU A CA 1
ATOM 698 C C . LEU A 1 86 ? -7.536 -4.071 11.428 1.00 88.62 86 LEU A C 1
ATOM 700 O O . LEU A 1 86 ? -6.562 -3.753 10.758 1.00 88.62 86 LEU A O 1
ATOM 704 N N . ARG A 1 87 ? -7.808 -5.354 11.710 1.00 87.38 87 ARG A N 1
ATOM 705 C CA . ARG A 1 87 ? -6.991 -6.494 11.248 1.00 87.38 87 ARG A CA 1
ATOM 706 C C . ARG A 1 87 ? -7.072 -6.717 9.735 1.00 87.38 87 ARG A C 1
ATOM 708 O O . ARG A 1 87 ? -6.066 -7.054 9.119 1.00 87.38 87 ARG A O 1
ATOM 715 N N . ARG A 1 88 ? -8.258 -6.540 9.129 1.00 90.19 88 ARG A N 1
ATOM 716 C CA . ARG A 1 88 ? -8.416 -6.553 7.663 1.00 90.19 88 ARG A CA 1
ATOM 717 C C . ARG A 1 88 ? -7.638 -5.379 7.076 1.00 90.19 88 ARG A C 1
ATOM 719 O O . ARG A 1 88 ? -6.781 -5.612 6.238 1.00 90.19 88 ARG A O 1
ATOM 726 N N . CYS A 1 89 ? -7.853 -4.166 7.587 1.00 92.00 89 CYS A N 1
ATOM 727 C CA . CYS A 1 89 ? -7.166 -2.958 7.126 1.00 92.00 89 CYS A CA 1
ATOM 728 C C . CYS A 1 89 ? -5.634 -3.059 7.248 1.00 92.00 89 CYS A C 1
ATOM 730 O O . CYS A 1 89 ? -4.936 -2.610 6.347 1.00 92.00 89 CYS A O 1
ATOM 732 N N . HIS A 1 90 ? -5.116 -3.695 8.306 1.00 91.25 90 HIS A N 1
ATOM 733 C CA . HIS A 1 90 ? -3.688 -3.986 8.470 1.00 91.25 90 HIS A CA 1
ATOM 734 C C . HIS A 1 90 ? -3.166 -4.870 7.333 1.00 91.25 90 HIS A C 1
ATOM 736 O O . HIS A 1 90 ? -2.277 -4.462 6.597 1.00 91.25 90 HIS A O 1
ATOM 742 N N . ARG A 1 91 ? -3.774 -6.046 7.123 1.00 90.69 91 ARG A N 1
ATOM 743 C CA . ARG A 1 91 ? -3.369 -6.976 6.053 1.00 90.69 91 ARG A CA 1
ATOM 744 C C . ARG A 1 91 ? -3.494 -6.376 4.657 1.00 90.69 91 ARG A C 1
ATOM 746 O O . ARG A 1 91 ? -2.628 -6.595 3.822 1.00 90.69 91 ARG A O 1
ATOM 753 N N . GLN A 1 92 ? -4.532 -5.577 4.427 1.00 94.19 92 GLN A N 1
ATOM 754 C CA . GLN A 1 92 ? -4.703 -4.838 3.180 1.00 94.19 92 GLN A CA 1
ATOM 755 C C . GLN A 1 92 ? -3.606 -3.771 2.995 1.00 94.19 92 GLN A C 1
ATOM 757 O O . GLN A 1 92 ? -3.060 -3.631 1.906 1.00 94.19 92 GLN A O 1
ATOM 762 N N . MET A 1 93 ? -3.218 -3.058 4.055 1.00 94.94 93 MET A N 1
ATOM 763 C CA . MET A 1 93 ? -2.132 -2.079 3.986 1.00 94.94 93 MET A CA 1
ATOM 764 C C . MET A 1 93 ? -0.747 -2.740 3.828 1.00 94.94 93 MET A C 1
ATOM 766 O O . MET A 1 93 ? 0.082 -2.228 3.082 1.00 94.94 93 MET A O 1
ATOM 770 N N . GLN A 1 94 ? -0.508 -3.919 4.416 1.00 93.44 94 GLN A N 1
ATOM 771 C CA . GLN A 1 94 ? 0.713 -4.706 4.170 1.00 93.44 94 GLN A CA 1
ATOM 772 C C . GLN A 1 94 ? 0.893 -5.049 2.692 1.00 93.44 94 GLN A C 1
ATOM 774 O O . GLN A 1 94 ? 2.014 -4.993 2.193 1.00 93.44 94 GLN A O 1
ATOM 779 N N . THR A 1 95 ? -0.193 -5.370 1.982 1.00 95.19 95 THR A N 1
ATOM 780 C CA . THR A 1 95 ? -0.147 -5.607 0.535 1.00 95.19 95 THR A CA 1
ATOM 781 C C . THR A 1 95 ? 0.305 -4.366 -0.231 1.00 95.19 95 THR A C 1
ATOM 783 O O . THR A 1 95 ? 1.106 -4.502 -1.147 1.00 95.19 95 THR A O 1
ATOM 786 N N . TYR A 1 96 ? -0.135 -3.163 0.155 1.00 96.81 96 TYR A N 1
ATOM 787 C CA . TYR A 1 96 ? 0.335 -1.919 -0.469 1.00 96.81 96 TYR A CA 1
ATOM 788 C C . TYR A 1 96 ? 1.801 -1.613 -0.145 1.00 96.81 96 TYR A C 1
ATOM 790 O O . TYR A 1 96 ? 2.559 -1.282 -1.053 1.00 96.81 96 TYR A O 1
ATOM 798 N N . VAL A 1 97 ? 2.232 -1.787 1.110 1.00 95.31 97 VAL A N 1
ATOM 799 C CA . VAL A 1 97 ? 3.651 -1.639 1.487 1.00 95.31 97 VAL A CA 1
ATOM 800 C C . VAL A 1 97 ? 4.533 -2.594 0.681 1.00 95.31 97 VAL A C 1
ATOM 802 O O . VAL A 1 97 ? 5.572 -2.181 0.174 1.00 95.31 97 VAL A O 1
ATOM 805 N N . ALA A 1 98 ? 4.109 -3.851 0.525 1.00 93.38 98 ALA A N 1
ATOM 806 C CA . ALA A 1 98 ? 4.816 -4.830 -0.291 1.00 93.38 98 ALA A CA 1
ATOM 807 C C . ALA A 1 98 ? 4.809 -4.451 -1.778 1.00 93.38 98 ALA A C 1
ATOM 809 O O . ALA A 1 98 ? 5.870 -4.424 -2.389 1.00 93.38 98 ALA A O 1
ATOM 810 N N . ALA A 1 99 ? 3.648 -4.111 -2.347 1.00 95.19 99 ALA A N 1
ATOM 811 C CA . ALA A 1 99 ? 3.512 -3.697 -3.743 1.00 95.19 99 ALA A CA 1
ATOM 812 C C . ALA A 1 99 ? 4.474 -2.555 -4.104 1.00 95.19 99 ALA A C 1
ATOM 814 O O . ALA A 1 99 ? 5.201 -2.657 -5.091 1.00 95.19 99 ALA A O 1
ATOM 815 N N . PHE A 1 100 ? 4.532 -1.506 -3.277 1.00 95.81 100 PHE A N 1
ATOM 816 C CA . PHE A 1 100 ? 5.478 -0.413 -3.486 1.00 95.81 100 PHE A CA 1
ATOM 817 C C . PHE A 1 100 ? 6.936 -0.839 -3.275 1.00 95.81 100 PHE A C 1
ATOM 819 O O . PHE A 1 100 ? 7.785 -0.371 -4.021 1.00 95.81 100 PHE A O 1
ATOM 826 N N . ASP A 1 101 ? 7.254 -1.726 -2.324 1.00 92.75 101 ASP A N 1
ATOM 827 C CA . ASP A 1 101 ? 8.636 -2.189 -2.117 1.00 92.75 101 ASP A CA 1
ATOM 828 C C . ASP A 1 101 ? 9.155 -3.060 -3.275 1.00 92.75 101 ASP A C 1
ATOM 830 O O . ASP A 1 101 ? 10.272 -2.839 -3.736 1.00 92.75 101 ASP A O 1
ATOM 834 N N . TYR A 1 102 ? 8.352 -3.996 -3.798 1.00 91.88 102 TYR A N 1
ATOM 835 C CA . TYR A 1 102 ? 8.735 -4.812 -4.962 1.00 91.88 102 TYR A CA 1
ATOM 836 C C . TYR A 1 102 ? 8.905 -3.958 -6.226 1.00 91.88 102 TYR A C 1
ATOM 838 O O . TYR A 1 102 ? 9.915 -4.092 -6.915 1.00 91.88 102 TYR A O 1
ATOM 846 N N . LEU A 1 103 ? 7.966 -3.045 -6.509 1.00 93.31 103 LEU A N 1
ATOM 847 C CA . LEU A 1 103 ? 8.076 -2.145 -7.663 1.00 93.31 103 LEU A CA 1
ATOM 848 C C . LEU A 1 103 ? 9.236 -1.150 -7.504 1.00 93.31 103 LEU A C 1
ATOM 850 O O . LEU A 1 103 ? 9.942 -0.880 -8.468 1.00 93.31 103 LEU A O 1
ATOM 854 N N . HIS A 1 104 ? 9.490 -0.639 -6.294 1.00 92.75 104 HIS A N 1
ATOM 855 C CA . HIS A 1 104 ? 10.636 0.234 -6.024 1.00 92.75 104 HIS A CA 1
ATOM 856 C C . HIS A 1 104 ? 11.971 -0.479 -6.275 1.00 92.75 104 HIS A C 1
ATOM 858 O O . HIS A 1 104 ? 12.849 0.097 -6.912 1.00 92.75 104 HIS A O 1
ATOM 864 N N . ARG A 1 105 ? 12.112 -1.738 -5.832 1.00 89.25 105 ARG A N 1
ATOM 865 C CA . ARG A 1 105 ? 13.309 -2.558 -6.090 1.00 89.25 105 ARG A CA 1
ATOM 866 C C . ARG A 1 105 ? 13.513 -2.826 -7.575 1.00 89.25 105 ARG A C 1
ATOM 868 O O . ARG A 1 105 ? 14.628 -2.657 -8.046 1.00 89.25 105 ARG A O 1
ATOM 875 N N . ALA A 1 106 ? 12.452 -3.165 -8.309 1.00 89.00 106 ALA A N 1
ATOM 876 C CA . ALA A 1 106 ? 12.533 -3.305 -9.762 1.00 89.00 106 ALA A CA 1
ATOM 877 C C . ALA A 1 106 ? 12.923 -2.001 -10.468 1.00 89.00 106 ALA A C 1
ATOM 879 O O . ALA A 1 106 ? 13.625 -2.043 -11.473 1.00 89.00 106 ALA A O 1
ATOM 880 N N . GLN A 1 107 ? 12.502 -0.844 -9.945 1.00 90.81 107 GLN A N 1
ATOM 881 C CA . GLN A 1 107 ? 12.818 0.429 -10.584 1.00 90.81 107 GLN A CA 1
ATOM 882 C C . GLN A 1 107 ? 14.271 0.790 -10.313 1.00 90.81 107 GLN A C 1
ATOM 884 O O . GLN A 1 107 ? 14.945 1.224 -11.230 1.00 90.81 107 GLN A O 1
ATOM 889 N N . LEU A 1 108 ? 14.761 0.566 -9.089 1.00 88.75 108 LEU A N 1
ATOM 890 C CA . LEU A 1 108 ? 16.177 0.736 -8.769 1.00 88.75 108 LEU A CA 1
ATOM 891 C C . LEU A 1 108 ? 17.063 -0.206 -9.589 1.00 88.75 108 LEU A C 1
ATOM 893 O O . LEU A 1 108 ? 18.055 0.250 -10.137 1.00 88.75 108 LEU A O 1
ATOM 897 N N . ASP A 1 109 ? 16.696 -1.483 -9.721 1.00 84.88 109 ASP A N 1
ATOM 898 C CA . ASP A 1 109 ? 17.423 -2.443 -10.560 1.00 84.88 109 ASP A CA 1
ATOM 899 C C . ASP A 1 109 ? 17.542 -1.945 -12.010 1.00 84.88 109 ASP A C 1
ATOM 901 O O . ASP A 1 109 ? 18.634 -1.848 -12.568 1.00 84.88 109 ASP A O 1
ATOM 905 N N . TRP A 1 110 ? 16.424 -1.523 -12.605 1.00 85.75 110 TRP A N 1
ATOM 906 C CA . TRP A 1 110 ? 16.419 -0.948 -13.949 1.00 85.75 110 TRP A CA 1
ATOM 907 C C . TRP A 1 110 ? 17.183 0.388 -14.036 1.00 85.75 110 TRP A C 1
ATOM 909 O O . TRP A 1 110 ? 17.904 0.606 -15.009 1.00 85.75 110 TRP A O 1
ATOM 919 N N . ASP A 1 111 ? 17.068 1.262 -13.028 1.00 88.50 111 ASP A N 1
ATOM 920 C CA . ASP A 1 111 ? 17.789 2.540 -12.954 1.00 88.50 111 ASP A CA 1
ATOM 921 C C . ASP A 1 111 ? 19.313 2.294 -12.950 1.00 88.50 111 ASP A C 1
ATOM 923 O O . ASP A 1 111 ? 20.026 2.873 -13.774 1.00 88.50 111 ASP A O 1
ATOM 927 N N . TYR A 1 112 ? 19.808 1.389 -12.091 1.00 86.00 112 TYR A N 1
ATOM 928 C CA . TYR A 1 112 ? 21.233 1.050 -11.981 1.00 86.00 112 TYR A CA 1
ATOM 929 C C . TYR A 1 112 ? 21.784 0.460 -13.281 1.00 86.00 112 TYR A C 1
ATOM 931 O O . TYR A 1 112 ? 22.845 0.879 -13.740 1.00 86.00 112 TYR A O 1
ATOM 939 N N . ASN A 1 113 ? 21.032 -0.436 -13.928 1.00 83.00 113 ASN A N 1
ATOM 940 C CA . ASN A 1 113 ? 21.389 -1.001 -15.234 1.00 83.00 113 ASN A CA 1
ATOM 941 C C . ASN A 1 113 ? 21.370 0.039 -16.379 1.00 83.00 113 ASN A C 1
ATOM 943 O O . ASN A 1 113 ? 21.860 -0.227 -17.476 1.00 83.00 113 ASN A O 1
ATOM 947 N N . LYS A 1 114 ? 20.829 1.241 -16.139 1.00 85.19 114 LYS A N 1
ATOM 948 C CA . LYS A 1 114 ? 20.919 2.415 -17.024 1.00 85.19 114 LYS A CA 1
ATOM 949 C C . LYS A 1 114 ? 21.920 3.472 -16.538 1.00 85.19 114 LYS A C 1
ATOM 951 O O . LYS A 1 114 ? 21.902 4.593 -17.040 1.00 85.19 114 LYS A O 1
ATOM 956 N N . GLY A 1 115 ? 22.782 3.141 -15.575 1.00 84.06 115 GLY A N 1
ATOM 957 C CA . GLY A 1 115 ? 23.775 4.061 -15.008 1.00 84.06 115 GLY A CA 1
ATOM 958 C C . GLY A 1 115 ? 23.181 5.164 -14.121 1.00 84.06 115 GLY A C 1
ATOM 959 O O . GLY A 1 115 ? 23.894 6.079 -13.716 1.00 84.06 115 GLY A O 1
ATOM 960 N N . MET A 1 116 ? 21.886 5.100 -13.798 1.00 86.19 116 MET A N 1
ATOM 961 C CA . MET A 1 116 ? 21.212 6.065 -12.933 1.00 86.19 116 MET A CA 1
ATOM 962 C C . MET A 1 116 ? 21.190 5.562 -11.488 1.00 86.19 116 MET A C 1
ATOM 964 O O . MET A 1 116 ? 20.795 4.433 -11.221 1.00 86.19 116 MET A O 1
ATOM 968 N N . GLN A 1 117 ? 21.534 6.416 -10.521 1.00 83.88 117 GLN A N 1
ATOM 969 C CA . GLN A 1 117 ? 21.411 6.036 -9.106 1.00 83.88 117 GLN A CA 1
ATOM 970 C C . GLN A 1 117 ? 19.952 5.970 -8.628 1.00 83.88 117 GLN A C 1
ATOM 972 O O . GLN A 1 117 ? 19.621 5.133 -7.789 1.00 83.88 117 GLN A O 1
ATOM 977 N N . GLN A 1 118 ? 19.095 6.884 -9.107 1.00 88.31 118 GLN A N 1
ATOM 978 C CA . GLN A 1 118 ? 17.679 6.941 -8.736 1.00 88.31 118 GLN A CA 1
ATOM 979 C C . GLN A 1 118 ? 16.862 7.839 -9.687 1.00 88.31 118 GLN A C 1
ATOM 981 O O . GLN A 1 118 ? 17.037 9.063 -9.712 1.00 88.31 118 GLN A O 1
ATOM 986 N N . SER A 1 119 ? 15.923 7.252 -10.430 1.00 92.44 119 SER A N 1
ATOM 987 C CA . SER A 1 119 ? 14.942 7.980 -11.244 1.00 92.44 119 SER A CA 1
ATOM 988 C C . SER A 1 119 ? 13.873 8.698 -10.405 1.00 92.44 119 SER A C 1
ATOM 990 O O . SER A 1 119 ? 13.696 8.475 -9.203 1.00 92.44 119 SER A O 1
ATOM 992 N N . GLN A 1 120 ? 13.095 9.575 -11.051 1.00 93.06 120 GLN A N 1
ATOM 993 C CA . GLN A 1 120 ? 11.913 10.172 -10.418 1.00 93.06 120 GLN A CA 1
ATOM 994 C C . GLN A 1 120 ? 10.870 9.104 -10.039 1.00 93.06 120 GLN A C 1
ATOM 996 O O . GLN A 1 120 ? 10.235 9.216 -8.992 1.00 93.06 120 GLN A O 1
ATOM 1001 N N . THR A 1 121 ? 10.743 8.037 -10.836 1.00 93.94 121 THR A N 1
ATOM 1002 C CA . THR A 1 121 ? 9.831 6.915 -10.572 1.00 93.94 121 THR A CA 1
ATOM 1003 C C . THR A 1 121 ? 10.235 6.140 -9.319 1.00 93.94 121 THR A C 1
ATOM 1005 O O . THR A 1 121 ? 9.382 5.874 -8.471 1.00 93.94 121 THR A O 1
ATOM 1008 N N . SER A 1 122 ? 11.524 5.821 -9.131 1.00 93.50 122 SER A N 1
ATOM 1009 C CA . SER A 1 122 ? 11.969 5.129 -7.912 1.00 93.50 122 SER A CA 1
ATOM 1010 C C . SER A 1 122 ? 11.866 6.026 -6.676 1.00 93.50 122 SER A C 1
ATOM 1012 O O . SER A 1 122 ? 11.471 5.520 -5.621 1.00 93.50 122 SER A O 1
ATOM 1014 N N . ARG A 1 123 ? 12.100 7.346 -6.794 1.00 93.88 123 ARG A N 1
ATOM 1015 C CA . ARG A 1 123 ? 11.793 8.326 -5.727 1.00 93.88 123 ARG A CA 1
ATOM 1016 C C . ARG A 1 123 ? 10.309 8.356 -5.360 1.00 93.88 123 ARG A C 1
ATOM 1018 O O . ARG A 1 123 ? 9.967 8.328 -4.180 1.00 93.88 123 ARG A O 1
ATOM 1025 N N . GLU A 1 124 ? 9.416 8.384 -6.344 1.00 95.25 124 GLU A N 1
ATOM 1026 C CA . GLU A 1 124 ? 7.973 8.394 -6.099 1.00 95.25 124 GLU A CA 1
ATOM 1027 C C . GLU A 1 124 ? 7.496 7.100 -5.412 1.00 95.25 124 GLU A C 1
ATOM 1029 O O . GLU A 1 124 ? 6.758 7.157 -4.423 1.00 95.25 124 GLU A O 1
ATOM 1034 N N . LEU A 1 125 ? 7.967 5.936 -5.874 1.00 95.25 125 LEU A N 1
ATOM 1035 C CA . LEU A 1 125 ? 7.665 4.642 -5.253 1.00 95.25 125 LEU A CA 1
ATOM 1036 C C . LEU A 1 125 ? 8.173 4.559 -3.807 1.00 95.25 125 LEU A C 1
ATOM 1038 O O . LEU A 1 125 ? 7.466 4.040 -2.943 1.00 95.25 125 LEU A O 1
ATOM 1042 N N . LEU A 1 126 ? 9.356 5.114 -3.523 1.00 93.50 126 LEU A N 1
ATOM 1043 C CA . LEU A 1 126 ? 9.911 5.213 -2.172 1.00 93.50 126 LEU A CA 1
ATOM 1044 C C . LEU A 1 126 ? 9.007 6.040 -1.245 1.00 93.50 126 LEU A C 1
ATOM 1046 O O . LEU A 1 126 ? 8.693 5.600 -0.136 1.00 93.50 126 LEU A O 1
ATOM 1050 N N . THR A 1 127 ? 8.536 7.201 -1.707 1.00 94.25 127 THR A N 1
ATOM 1051 C CA . THR A 1 127 ? 7.607 8.055 -0.951 1.00 94.25 127 THR A CA 1
ATOM 1052 C C . THR A 1 127 ? 6.284 7.340 -0.673 1.00 94.25 127 THR A C 1
ATOM 1054 O O . THR A 1 127 ? 5.837 7.296 0.475 1.00 94.25 127 THR A O 1
ATOM 1057 N N . LEU A 1 128 ? 5.689 6.702 -1.688 1.00 95.88 128 LEU A N 1
ATOM 1058 C CA . LEU A 1 128 ? 4.448 5.930 -1.545 1.00 95.88 128 LEU A CA 1
ATOM 1059 C C . LEU A 1 128 ? 4.611 4.741 -0.580 1.00 95.88 128 LEU A C 1
ATOM 1061 O O . LEU A 1 128 ? 3.752 4.517 0.275 1.00 95.88 128 LEU A O 1
ATOM 1065 N N . ARG A 1 129 ? 5.743 4.026 -0.646 1.00 94.50 129 ARG A N 1
ATOM 1066 C CA . ARG A 1 129 ? 6.097 2.943 0.286 1.00 94.50 129 ARG A CA 1
ATOM 1067 C C . ARG A 1 129 ? 6.186 3.437 1.729 1.00 94.50 129 ARG A C 1
ATOM 1069 O O . ARG A 1 129 ? 5.640 2.802 2.632 1.00 94.50 129 ARG A O 1
ATOM 1076 N N . ASN A 1 130 ? 6.884 4.548 1.958 1.00 92.50 130 ASN A N 1
ATOM 1077 C CA . ASN A 1 130 ? 7.115 5.088 3.298 1.00 92.50 130 ASN A CA 1
ATOM 1078 C C . ASN A 1 130 ? 5.810 5.622 3.919 1.00 92.50 130 ASN A C 1
ATOM 1080 O O . ASN A 1 130 ? 5.517 5.334 5.079 1.00 92.50 130 ASN A O 1
ATOM 1084 N N . ASN A 1 131 ? 4.972 6.288 3.123 1.00 94.31 131 ASN A N 1
ATOM 1085 C CA . ASN A 1 131 ? 3.621 6.698 3.507 1.00 94.31 131 ASN A CA 1
ATOM 1086 C C . ASN A 1 131 ? 2.734 5.489 3.877 1.00 94.31 131 ASN A C 1
ATOM 1088 O O . ASN A 1 131 ? 2.137 5.457 4.955 1.00 94.31 131 ASN A O 1
ATOM 1092 N N . ALA A 1 132 ? 2.728 4.436 3.051 1.00 95.25 132 ALA A N 1
ATOM 1093 C CA . ALA A 1 132 ? 2.005 3.198 3.349 1.00 95.25 132 ALA A CA 1
ATOM 1094 C C . ALA A 1 132 ? 2.512 2.516 4.637 1.00 95.25 132 ALA A C 1
ATOM 1096 O O . ALA A 1 132 ? 1.705 2.012 5.422 1.00 95.25 132 ALA A O 1
ATOM 1097 N N . ARG A 1 133 ? 3.829 2.543 4.909 1.00 92.56 133 ARG A N 1
ATOM 1098 C CA . ARG A 1 133 ? 4.410 2.062 6.180 1.00 92.56 133 ARG A CA 1
ATOM 1099 C C . ARG A 1 133 ? 3.923 2.874 7.377 1.00 92.56 133 ARG A C 1
ATOM 1101 O O . ARG A 1 133 ? 3.545 2.272 8.381 1.00 92.56 133 ARG A O 1
ATOM 1108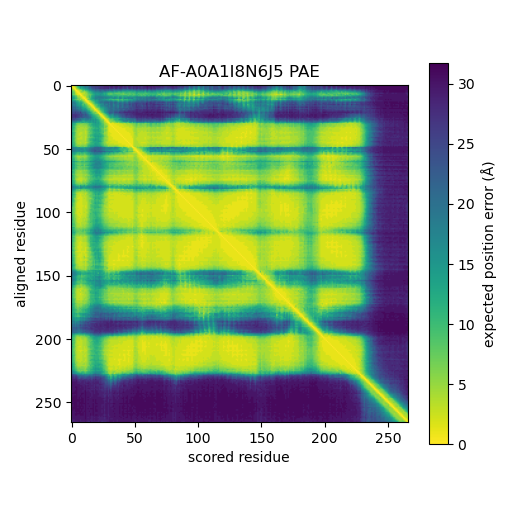 N N . SER A 1 134 ? 3.902 4.204 7.279 1.00 92.06 134 SER A N 1
ATOM 1109 C CA . SER A 1 134 ? 3.405 5.075 8.353 1.00 92.06 134 SER A CA 1
ATOM 1110 C C . SER A 1 134 ? 1.941 4.769 8.679 1.00 92.06 134 SER A C 1
ATOM 1112 O O . SER A 1 134 ? 1.581 4.543 9.839 1.00 92.06 134 SER A O 1
ATOM 1114 N N . ILE A 1 135 ? 1.084 4.647 7.660 1.00 93.25 135 ILE A N 1
ATOM 1115 C CA . ILE A 1 135 ? -0.329 4.308 7.871 1.00 93.25 135 ILE A CA 1
ATOM 1116 C C . ILE A 1 135 ? -0.474 2.881 8.424 1.00 93.25 135 ILE A C 1
ATOM 1118 O O . ILE A 1 135 ? -1.280 2.671 9.331 1.00 93.25 135 ILE A O 1
ATOM 1122 N N . LEU A 1 136 ? 0.326 1.910 7.964 1.00 92.62 136 LEU A N 1
ATOM 1123 C CA . LEU A 1 136 ? 0.338 0.560 8.536 1.00 92.62 136 LEU A CA 1
ATOM 1124 C C . LEU A 1 136 ? 0.686 0.584 10.032 1.00 92.62 136 LEU A C 1
ATOM 1126 O O . LEU A 1 136 ? -0.029 -0.028 10.824 1.00 92.62 136 LEU A O 1
ATOM 1130 N N . CYS A 1 137 ? 1.713 1.343 10.422 1.00 89.50 137 CYS A N 1
ATOM 1131 C CA . CYS A 1 137 ? 2.113 1.498 11.819 1.00 89.50 137 CYS A CA 1
ATOM 1132 C C . CYS A 1 137 ? 1.000 2.137 12.673 1.00 89.50 137 CYS A C 1
ATOM 1134 O O . CYS A 1 137 ? 0.670 1.659 13.760 1.00 89.50 137 CYS A O 1
ATOM 1136 N N . ASN A 1 138 ? 0.326 3.164 12.146 1.00 90.56 138 ASN A N 1
ATOM 1137 C CA . ASN A 1 138 ? -0.836 3.767 12.800 1.00 90.56 138 ASN A CA 1
ATOM 1138 C C . ASN A 1 138 ? -2.003 2.769 12.975 1.00 90.56 138 ASN A C 1
ATOM 1140 O O . ASN A 1 138 ? -2.683 2.786 14.007 1.00 90.56 138 ASN A O 1
ATOM 1144 N N . ILE A 1 139 ? -2.234 1.878 12.001 1.00 91.19 139 ILE A N 1
ATOM 1145 C CA . ILE A 1 139 ? -3.230 0.798 12.110 1.00 91.19 139 ILE A CA 1
ATOM 1146 C C . ILE A 1 139 ? -2.809 -0.221 13.176 1.00 91.19 139 ILE A C 1
ATOM 1148 O O . ILE A 1 139 ? -3.644 -0.614 13.990 1.00 91.19 139 ILE A O 1
ATOM 1152 N N . GLU A 1 140 ? -1.541 -0.633 13.208 1.00 86.56 140 GLU A N 1
ATOM 1153 C CA . GLU A 1 140 ? -0.995 -1.565 14.203 1.00 86.56 140 GLU A CA 1
ATOM 1154 C C . GLU A 1 140 ? -1.174 -1.023 15.632 1.00 86.56 140 GLU A C 1
ATOM 1156 O O . GLU A 1 140 ? -1.782 -1.676 16.487 1.00 86.56 140 GLU A O 1
ATOM 1161 N N . HIS A 1 141 ? -0.785 0.233 15.864 1.00 85.19 141 HIS A N 1
ATOM 1162 C CA . HIS A 1 141 ? -1.014 0.926 17.130 1.00 85.19 141 HIS A CA 1
ATOM 1163 C C . HIS A 1 141 ? -2.513 0.988 17.495 1.00 85.19 141 HIS A C 1
ATOM 1165 O O . HIS A 1 141 ? -2.881 0.809 18.661 1.00 85.19 141 HIS A O 1
ATOM 1171 N N . ALA A 1 142 ? -3.412 1.170 16.521 1.00 87.31 142 ALA A N 1
ATOM 1172 C CA . ALA A 1 142 ? -4.854 1.118 16.760 1.00 87.31 142 ALA A CA 1
ATOM 1173 C C . ALA A 1 142 ? -5.364 -0.298 17.110 1.00 87.31 142 ALA A C 1
ATOM 1175 O O . ALA A 1 142 ? -6.225 -0.431 17.987 1.00 87.31 142 ALA A O 1
ATOM 1176 N N . VAL A 1 143 ? -4.829 -1.356 16.487 1.00 85.38 143 VAL A N 1
ATOM 1177 C CA . VAL A 1 143 ? -5.128 -2.760 16.837 1.00 85.38 143 VAL A CA 1
ATOM 1178 C C . VAL A 1 143 ? -4.689 -3.063 18.270 1.00 85.38 143 VAL A C 1
ATOM 1180 O O . VAL A 1 143 ? -5.487 -3.607 19.040 1.00 85.38 143 VAL A O 1
ATOM 1183 N N . ASN A 1 144 ? -3.471 -2.668 18.646 1.00 80.56 144 ASN A N 1
ATOM 1184 C CA . ASN A 1 144 ? -2.904 -2.903 19.976 1.00 80.56 144 ASN A CA 1
ATOM 1185 C C . ASN A 1 144 ? -3.704 -2.185 21.078 1.00 80.56 144 ASN A C 1
ATOM 1187 O O . ASN A 1 144 ? -3.980 -2.770 22.122 1.00 80.56 144 ASN A O 1
ATOM 1191 N N . ASN A 1 145 ? -4.172 -0.959 20.824 1.00 81.00 145 ASN A N 1
ATOM 1192 C CA . ASN A 1 145 ? -4.985 -0.193 21.777 1.00 81.00 145 ASN A CA 1
ATOM 1193 C C . ASN A 1 145 ? -6.447 -0.669 21.918 1.00 81.00 145 ASN A C 1
ATOM 1195 O O . ASN A 1 145 ? -7.084 -0.382 22.932 1.00 81.00 145 ASN A O 1
ATOM 1199 N N . THR A 1 146 ? -7.003 -1.359 20.914 1.00 79.31 146 THR A N 1
ATOM 1200 C CA . THR A 1 146 ? -8.408 -1.829 20.916 1.00 79.31 146 THR A CA 1
ATOM 1201 C C . THR A 1 146 ? -8.569 -3.320 21.227 1.00 79.31 146 THR A C 1
ATOM 1203 O O . THR A 1 146 ? -9.639 -3.748 21.662 1.00 79.31 146 THR A O 1
ATOM 1206 N N . THR A 1 147 ? -7.520 -4.126 21.051 1.00 74.00 147 THR A N 1
ATOM 1207 C CA . THR A 1 147 ? -7.542 -5.569 21.333 1.00 74.00 147 THR A CA 1
ATOM 1208 C C . THR A 1 147 ? -7.225 -5.841 22.812 1.00 74.00 147 THR A C 1
ATOM 1210 O O . THR A 1 147 ? -6.419 -5.159 23.433 1.00 74.00 147 THR A O 1
ATOM 1213 N N . SER A 1 148 ? -7.851 -6.854 23.421 1.00 67.44 148 SER A N 1
ATOM 1214 C CA . SER A 1 148 ? -7.480 -7.291 24.783 1.00 67.44 148 SER A CA 1
ATOM 1215 C C . SER A 1 148 ? -6.111 -7.980 24.794 1.00 67.44 148 SER A C 1
ATOM 1217 O O . SER A 1 148 ? -5.869 -8.755 23.876 1.00 67.44 148 SER A O 1
ATOM 1219 N N . LYS A 1 149 ? -5.270 -7.805 25.833 1.00 62.97 149 LYS A N 1
ATOM 1220 C CA . LYS A 1 149 ? -3.914 -8.408 25.919 1.00 62.97 149 LYS A CA 1
ATOM 1221 C C . LYS A 1 149 ? -3.891 -9.907 25.544 1.00 62.97 149 LYS A C 1
ATOM 1223 O O . LYS A 1 149 ? -3.145 -10.306 24.655 1.00 62.97 149 LYS A O 1
ATOM 1228 N N . SER A 1 150 ? -4.794 -10.710 26.116 1.00 60.62 150 SER A N 1
ATOM 1229 C CA . SER A 1 150 ? -4.922 -12.155 25.835 1.00 60.62 150 SER A CA 1
ATOM 1230 C C . SER A 1 150 ? -5.304 -12.497 24.388 1.00 60.62 150 SER A C 1
ATOM 1232 O O . SER A 1 150 ? -4.910 -13.541 23.868 1.00 60.62 150 SER A O 1
ATOM 1234 N N . LYS A 1 151 ? -6.048 -11.615 23.707 1.00 65.31 151 LYS A N 1
ATOM 1235 C CA . LYS A 1 151 ? -6.317 -11.728 22.267 1.00 65.31 151 LYS A CA 1
ATOM 1236 C C . LYS A 1 151 ? -5.142 -11.184 21.450 1.00 65.31 151 LYS A C 1
ATOM 1238 O O . LYS A 1 151 ? -4.852 -11.758 20.409 1.00 65.31 151 LYS A O 1
ATOM 1243 N N . ALA A 1 152 ? -4.464 -10.125 21.898 1.00 63.09 152 ALA A N 1
ATOM 1244 C CA . ALA A 1 152 ? -3.363 -9.467 21.193 1.00 63.09 152 ALA A CA 1
ATOM 1245 C C . ALA A 1 152 ? -2.164 -10.406 20.991 1.00 63.09 152 ALA A C 1
ATOM 1247 O O . ALA A 1 152 ? -1.712 -10.544 19.859 1.00 63.09 152 ALA A O 1
ATOM 1248 N N . ALA A 1 153 ? -1.754 -11.150 22.025 1.00 61.34 153 ALA A N 1
ATOM 1249 C CA . ALA A 1 153 ? -0.682 -12.149 21.930 1.00 61.34 153 ALA A CA 1
ATOM 1250 C C . ALA A 1 153 ? -0.928 -13.176 20.802 1.00 61.34 153 ALA A C 1
ATOM 1252 O O . ALA A 1 153 ? -0.096 -13.353 19.918 1.00 61.34 153 ALA A O 1
ATOM 1253 N N . ARG A 1 154 ? -2.137 -13.760 20.738 1.00 64.44 154 ARG A N 1
ATOM 1254 C CA . ARG A 1 154 ? -2.546 -14.677 19.649 1.00 64.44 154 ARG A CA 1
ATOM 1255 C C . ARG A 1 154 ? -2.721 -13.984 18.289 1.00 64.44 154 ARG A C 1
ATOM 1257 O O . ARG A 1 154 ? -2.886 -14.646 17.270 1.00 64.44 154 ARG A O 1
ATOM 1264 N N . THR A 1 155 ? -2.778 -12.653 18.265 1.00 63.94 155 THR A N 1
ATOM 1265 C CA . THR A 1 155 ? -3.111 -11.870 17.068 1.00 63.94 155 THR A CA 1
ATOM 1266 C C . THR A 1 155 ? -1.892 -11.504 16.242 1.00 63.94 155 THR A C 1
ATOM 1268 O O . THR A 1 155 ? -2.056 -11.406 15.029 1.00 63.94 155 THR A O 1
ATOM 1271 N N . ILE A 1 156 ? -0.706 -11.360 16.844 1.00 65.94 156 ILE A N 1
ATOM 1272 C CA . ILE A 1 156 ? 0.532 -10.976 16.142 1.00 65.94 156 ILE A CA 1
ATOM 1273 C C . ILE A 1 156 ? 0.751 -11.893 14.928 1.00 65.94 156 ILE A C 1
ATOM 1275 O O . ILE A 1 156 ? 0.706 -11.425 13.794 1.00 65.94 156 ILE A O 1
ATOM 1279 N N . ASN A 1 157 ? 0.779 -13.213 15.131 1.00 65.25 157 ASN A N 1
ATOM 1280 C CA . ASN A 1 157 ? 0.926 -14.186 14.038 1.00 65.25 157 ASN A CA 1
ATOM 1281 C C . ASN A 1 157 ? -0.213 -14.122 12.993 1.00 65.25 157 ASN A C 1
ATOM 1283 O O . ASN A 1 157 ? 0.015 -14.374 11.815 1.00 65.25 157 ASN A O 1
ATOM 1287 N N . SER A 1 158 ? -1.433 -13.720 13.380 1.00 67.81 158 SER A N 1
ATOM 1288 C CA . SER A 1 158 ? -2.578 -13.553 12.459 1.00 67.81 158 SER A CA 1
ATOM 1289 C C . SER A 1 158 ? -2.539 -12.265 11.613 1.00 67.81 158 SER A C 1
ATOM 1291 O O . SER A 1 158 ? -3.350 -12.098 10.691 1.00 67.81 158 SER A O 1
ATOM 1293 N N . LEU A 1 159 ? -1.635 -11.338 11.947 1.00 75.56 159 LEU A N 1
ATOM 1294 C CA . LEU A 1 159 ? -1.355 -10.106 11.207 1.00 75.56 159 LEU A CA 1
ATOM 1295 C C . LEU A 1 159 ? -0.153 -10.252 10.264 1.00 75.56 159 LEU A C 1
ATOM 1297 O O . LEU A 1 159 ? 0.106 -9.340 9.488 1.00 75.56 159 LEU A O 1
ATOM 1301 N N . LEU A 1 160 ? 0.576 -11.368 10.298 1.00 77.25 160 LEU A N 1
ATOM 1302 C CA . LEU A 1 160 ? 1.754 -11.577 9.460 1.00 77.25 160 LEU A CA 1
ATOM 1303 C C . LEU A 1 160 ? 1.384 -12.289 8.150 1.00 77.25 160 LEU A C 1
ATOM 1305 O O . LEU A 1 160 ? 0.680 -13.299 8.136 1.00 77.25 160 LEU A O 1
ATOM 1309 N N . ILE A 1 161 ? 1.877 -11.759 7.027 1.00 83.12 161 ILE A N 1
ATOM 1310 C CA . ILE A 1 161 ? 1.766 -12.375 5.698 1.00 83.12 161 ILE A CA 1
ATOM 1311 C C . ILE A 1 161 ? 3.172 -12.796 5.280 1.00 83.12 161 ILE A C 1
ATOM 1313 O O . ILE A 1 161 ? 4.000 -11.942 4.958 1.00 83.12 161 ILE A O 1
ATOM 1317 N N . SER A 1 162 ? 3.446 -14.104 5.296 1.00 84.38 162 SER A N 1
ATOM 1318 C CA . SER A 1 162 ? 4.764 -14.650 4.944 1.00 84.38 162 SER A CA 1
ATOM 1319 C C . SER A 1 162 ? 5.218 -14.198 3.551 1.00 84.38 162 SER A C 1
ATOM 1321 O O . SER A 1 162 ? 4.397 -14.019 2.649 1.00 84.38 162 SER A O 1
ATOM 1323 N N . ARG A 1 163 ? 6.536 -14.035 3.353 1.00 82.31 163 ARG A N 1
ATOM 1324 C CA . ARG A 1 163 ? 7.117 -13.506 2.101 1.00 82.31 163 ARG A CA 1
ATOM 1325 C C . ARG A 1 163 ? 6.607 -14.260 0.862 1.00 82.31 163 ARG A C 1
ATOM 1327 O O . ARG A 1 163 ? 6.017 -13.639 -0.014 1.00 82.31 163 ARG A O 1
ATOM 1334 N N . ARG A 1 164 ? 6.672 -15.601 0.885 1.00 84.56 164 ARG A N 1
ATOM 1335 C CA . ARG A 1 164 ? 6.142 -16.492 -0.171 1.00 84.56 164 ARG A CA 1
ATOM 1336 C C . ARG A 1 164 ? 4.642 -16.293 -0.444 1.00 84.56 164 ARG A C 1
ATOM 1338 O O . ARG A 1 164 ? 4.202 -16.424 -1.581 1.00 84.56 164 ARG A O 1
ATOM 1345 N N . ARG A 1 165 ? 3.834 -16.008 0.588 1.00 89.00 165 ARG A N 1
ATOM 1346 C CA . ARG A 1 165 ? 2.393 -15.736 0.430 1.00 89.00 165 ARG A CA 1
ATOM 1347 C C . ARG A 1 165 ? 2.151 -14.361 -0.188 1.00 89.00 165 ARG A C 1
ATOM 1349 O O . ARG A 1 165 ? 1.225 -14.231 -0.979 1.00 89.00 165 ARG A O 1
ATOM 1356 N N . MET A 1 166 ? 2.967 -13.366 0.156 1.00 90.19 166 MET A N 1
ATOM 1357 C CA . MET A 1 166 ? 2.896 -12.037 -0.451 1.00 90.19 166 MET A CA 1
ATOM 1358 C C . MET A 1 166 ? 3.282 -12.085 -1.936 1.00 90.19 166 MET A C 1
ATOM 1360 O O . MET A 1 166 ? 2.550 -11.559 -2.763 1.00 90.19 166 MET A O 1
ATOM 1364 N N . GLU A 1 167 ? 4.355 -12.794 -2.293 1.00 87.50 167 GLU A N 1
ATOM 1365 C CA . GLU A 1 167 ? 4.792 -12.972 -3.691 1.00 87.50 167 GLU A CA 1
ATOM 1366 C C . GLU A 1 167 ? 3.743 -13.700 -4.546 1.00 87.50 167 GLU A C 1
ATOM 1368 O O . GLU A 1 167 ? 3.493 -13.302 -5.675 1.00 87.50 167 GLU A O 1
ATOM 1373 N N . LYS A 1 168 ? 3.064 -14.724 -4.005 1.00 89.38 168 LYS A N 1
ATOM 1374 C CA . LYS A 1 168 ? 1.938 -15.389 -4.695 1.00 89.38 168 LYS A CA 1
ATOM 1375 C C . LYS A 1 168 ? 0.688 -14.507 -4.843 1.00 89.38 168 LYS A C 1
ATOM 1377 O O . LYS A 1 168 ? -0.147 -14.782 -5.702 1.00 89.38 168 LYS A O 1
ATOM 1382 N N . LEU A 1 169 ? 0.531 -13.505 -3.977 1.00 91.50 169 LEU A N 1
ATOM 1383 C CA . LEU A 1 169 ? -0.602 -12.578 -3.980 1.00 91.50 169 LEU A CA 1
ATOM 1384 C C . LEU A 1 169 ? -0.372 -11.410 -4.948 1.00 91.50 169 LEU A C 1
ATOM 1386 O O . LEU A 1 169 ? -1.321 -10.955 -5.575 1.00 91.50 169 LEU A O 1
ATOM 1390 N N . LEU A 1 170 ? 0.865 -10.927 -5.076 1.00 92.38 170 LEU A N 1
ATOM 1391 C CA . LEU A 1 170 ? 1.233 -9.819 -5.957 1.00 92.38 170 LEU A CA 1
ATOM 1392 C C . LEU A 1 170 ? 1.438 -10.309 -7.400 1.00 92.38 170 LEU A C 1
ATOM 1394 O O . LEU A 1 170 ? 2.548 -10.631 -7.813 1.00 92.38 170 LEU A O 1
ATOM 1398 N N . GLN A 1 171 ? 0.351 -10.364 -8.169 1.00 91.19 171 GLN A N 1
ATOM 1399 C CA . GLN A 1 171 ? 0.329 -10.885 -9.542 1.00 91.19 171 GLN A CA 1
ATOM 1400 C C . GLN A 1 171 ? 0.568 -9.768 -10.573 1.00 91.19 171 GLN A C 1
ATOM 1402 O O . GLN A 1 171 ? -0.301 -9.437 -11.377 1.00 91.19 171 GLN A O 1
ATOM 1407 N N . PHE A 1 172 ? 1.746 -9.148 -10.497 1.00 91.50 172 PHE A N 1
ATOM 1408 C CA . PHE A 1 172 ? 2.181 -8.085 -11.409 1.00 91.50 172 PHE A CA 1
ATOM 1409 C C . PHE A 1 172 ? 2.598 -8.607 -12.793 1.00 91.50 172 PHE A C 1
ATOM 1411 O O . PHE A 1 172 ? 2.972 -9.770 -12.934 1.00 91.50 172 PHE A O 1
ATOM 1418 N N . ASP A 1 173 ? 2.567 -7.726 -13.800 1.00 88.56 173 ASP A N 1
ATOM 1419 C CA . ASP A 1 173 ? 3.199 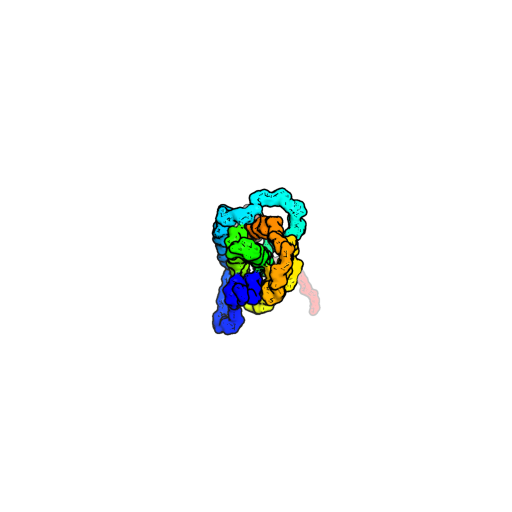-7.978 -15.108 1.00 88.56 173 ASP A CA 1
ATOM 1420 C C . ASP A 1 173 ? 4.726 -7.913 -15.030 1.00 88.56 173 ASP A C 1
ATOM 1422 O O . ASP A 1 173 ? 5.441 -8.648 -15.712 1.00 88.56 173 ASP A O 1
ATOM 1426 N N . THR A 1 174 ? 5.225 -7.016 -14.185 1.00 85.75 174 THR A N 1
ATOM 1427 C CA . THR A 1 174 ? 6.633 -6.924 -13.811 1.00 85.75 174 THR A CA 1
ATOM 1428 C C . THR A 1 174 ? 7.046 -8.211 -13.102 1.00 85.75 174 THR A C 1
ATOM 1430 O O . THR A 1 174 ? 6.413 -8.605 -12.120 1.00 85.75 174 THR A O 1
ATOM 1433 N N . ASP A 1 175 ? 8.131 -8.853 -13.549 1.00 79.94 175 ASP A N 1
ATOM 1434 C CA . ASP A 1 175 ? 8.630 -10.086 -12.930 1.00 79.94 175 ASP A CA 1
ATOM 1435 C C . ASP A 1 175 ? 9.295 -9.812 -11.571 1.00 79.94 175 ASP A C 1
ATOM 1437 O O . ASP A 1 175 ? 10.519 -9.761 -11.418 1.00 79.94 175 ASP A O 1
ATOM 1441 N N . ILE A 1 176 ? 8.457 -9.669 -10.543 1.00 75.75 176 ILE A N 1
ATOM 1442 C CA . ILE A 1 176 ? 8.888 -9.426 -9.165 1.00 75.75 176 ILE A CA 1
ATOM 1443 C C . ILE A 1 176 ? 9.692 -10.583 -8.551 1.00 75.75 176 ILE A C 1
ATOM 1445 O O . ILE A 1 176 ? 10.209 -10.437 -7.443 1.00 75.75 176 ILE A O 1
ATOM 1449 N N . LYS A 1 177 ? 9.810 -11.737 -9.229 1.00 71.69 177 LYS A N 1
ATOM 1450 C CA . LYS A 1 177 ? 10.598 -12.871 -8.727 1.00 71.69 177 LYS A CA 1
ATOM 1451 C C . LYS A 1 177 ? 12.094 -12.594 -8.836 1.00 71.69 177 LYS A C 1
ATOM 1453 O O . LYS A 1 177 ? 12.818 -12.992 -7.926 1.00 71.69 177 LYS A O 1
ATOM 1458 N N . LYS A 1 178 ? 12.549 -11.909 -9.895 1.00 67.56 178 LYS A N 1
ATOM 1459 C CA . LYS A 1 178 ? 13.964 -11.520 -10.066 1.00 67.56 178 LYS A CA 1
ATOM 1460 C C . LYS A 1 178 ? 14.392 -10.542 -8.971 1.00 67.56 178 LYS A C 1
ATOM 1462 O O . LYS A 1 178 ? 15.341 -10.798 -8.241 1.00 67.56 178 LYS A O 1
ATOM 1467 N N . VAL A 1 179 ? 13.582 -9.509 -8.744 1.00 69.19 179 VAL A N 1
ATOM 1468 C CA . VAL A 1 179 ? 13.831 -8.450 -7.745 1.00 69.19 179 VAL A CA 1
ATOM 1469 C C . VAL A 1 179 ? 13.379 -8.825 -6.324 1.00 69.19 179 VAL A C 1
ATOM 1471 O O . VAL A 1 179 ? 13.281 -7.969 -5.438 1.00 69.19 179 VAL A O 1
ATOM 1474 N N . SER A 1 180 ? 13.066 -10.104 -6.085 1.00 67.25 180 SER A N 1
ATOM 1475 C CA . SER A 1 180 ? 12.634 -10.572 -4.770 1.00 67.25 180 SER A CA 1
ATOM 1476 C C . SER A 1 180 ? 13.761 -10.410 -3.745 1.00 67.25 180 SER A C 1
ATOM 1478 O O . SER A 1 180 ? 14.890 -10.839 -4.002 1.00 67.25 180 SER A O 1
ATOM 1480 N N . PRO A 1 181 ? 13.465 -9.944 -2.515 1.00 59.44 181 PRO A N 1
ATOM 1481 C CA . PRO A 1 181 ? 14.417 -9.972 -1.403 1.00 59.44 181 PRO A CA 1
ATOM 1482 C C . PRO A 1 181 ? 14.932 -11.378 -1.023 1.00 59.44 181 PRO A C 1
ATOM 1484 O O . PRO A 1 181 ? 15.746 -11.494 -0.113 1.00 59.44 181 PRO A O 1
ATOM 1487 N N . LEU A 1 182 ? 14.425 -12.464 -1.629 1.00 57.06 182 LEU A N 1
ATOM 1488 C CA . LEU A 1 182 ? 14.990 -13.823 -1.517 1.00 57.06 182 LEU A CA 1
ATOM 1489 C C . LEU A 1 182 ? 16.083 -14.125 -2.549 1.00 57.06 182 LEU A C 1
ATOM 1491 O O . LEU A 1 182 ? 16.868 -15.046 -2.330 1.00 57.06 182 LEU A O 1
ATOM 1495 N N . ARG A 1 183 ? 16.080 -13.422 -3.687 1.00 58.38 183 ARG A N 1
ATOM 1496 C CA . ARG A 1 183 ? 16.907 -13.727 -4.864 1.00 58.38 183 ARG A CA 1
ATOM 1497 C C . ARG A 1 183 ? 17.912 -12.636 -5.210 1.00 58.38 183 ARG A C 1
ATOM 1499 O O . ARG A 1 183 ? 18.909 -12.954 -5.832 1.00 58.38 183 ARG A O 1
ATOM 1506 N N . TRP A 1 184 ? 17.736 -11.417 -4.700 1.00 55.88 184 TRP A N 1
ATOM 1507 C CA . TRP A 1 184 ? 18.665 -10.296 -4.901 1.00 55.88 184 TRP A CA 1
ATOM 1508 C C . TRP A 1 184 ? 20.150 -10.632 -4.630 1.00 55.88 184 TRP A C 1
ATOM 1510 O O . TRP A 1 184 ? 21.030 -10.135 -5.319 1.00 55.88 184 TRP A O 1
ATOM 1520 N N . ASN A 1 185 ? 20.434 -11.510 -3.658 1.00 52.53 185 ASN A N 1
ATOM 1521 C CA . ASN A 1 185 ? 21.799 -11.947 -3.317 1.00 52.53 185 ASN A CA 1
ATOM 1522 C C . ASN A 1 185 ? 22.169 -13.332 -3.886 1.00 52.53 185 ASN A C 1
ATOM 1524 O O . ASN A 1 185 ? 23.210 -13.879 -3.529 1.00 52.53 185 ASN A O 1
ATOM 1528 N N . LYS A 1 186 ? 21.307 -13.945 -4.703 1.00 51.53 186 LYS A N 1
ATOM 1529 C CA . LYS A 1 186 ? 21.531 -15.257 -5.319 1.00 51.53 186 LYS A CA 1
ATOM 1530 C C . LYS A 1 186 ? 21.446 -15.117 -6.831 1.00 51.53 186 LYS A C 1
ATOM 1532 O O . LYS A 1 186 ? 20.367 -15.240 -7.404 1.00 51.53 186 LYS A O 1
ATOM 1537 N N . ASN A 1 187 ? 22.623 -14.907 -7.408 1.00 44.59 187 ASN A N 1
ATOM 1538 C CA . ASN A 1 187 ? 22.898 -14.796 -8.832 1.00 44.59 187 ASN A CA 1
ATOM 1539 C C . ASN A 1 187 ? 22.289 -13.534 -9.448 1.00 44.59 187 ASN A C 1
ATOM 1541 O O . ASN A 1 187 ? 21.231 -13.550 -10.076 1.00 44.59 187 ASN A O 1
ATOM 1545 N N . ALA A 1 188 ? 23.045 -12.442 -9.330 1.00 49.16 188 ALA A N 1
ATOM 1546 C CA . ALA A 1 188 ? 23.117 -11.489 -10.424 1.00 49.16 188 ALA A CA 1
ATOM 1547 C C . ALA A 1 188 ? 23.784 -12.204 -11.615 1.00 49.16 188 ALA A C 1
ATOM 1549 O O . ALA A 1 188 ? 24.994 -12.110 -11.807 1.00 49.16 188 ALA A O 1
ATOM 1550 N N . ASP A 1 189 ? 22.999 -12.964 -12.382 1.00 48.72 189 ASP A N 1
ATOM 1551 C CA . ASP A 1 189 ? 23.390 -13.384 -13.726 1.00 48.72 189 ASP A CA 1
ATOM 1552 C C . ASP A 1 189 ? 23.359 -12.129 -14.609 1.00 48.72 189 ASP A C 1
ATOM 1554 O O . ASP A 1 189 ? 22.356 -11.791 -15.236 1.00 48.72 189 ASP A O 1
ATOM 1558 N N . ILE A 1 190 ? 24.485 -11.409 -14.588 1.00 48.56 190 ILE A N 1
ATOM 1559 C CA . ILE A 1 190 ? 24.734 -10.080 -15.181 1.00 48.56 190 ILE A CA 1
ATOM 1560 C C . ILE A 1 190 ? 24.470 -10.025 -16.704 1.00 48.56 190 ILE A C 1
ATOM 1562 O O . ILE A 1 190 ? 24.407 -8.945 -17.283 1.00 48.56 190 ILE A O 1
ATOM 1566 N N . ASN A 1 191 ? 24.246 -11.175 -17.346 1.00 47.62 191 ASN A N 1
ATOM 1567 C CA . ASN A 1 191 ? 24.098 -11.322 -18.794 1.00 47.62 191 ASN A CA 1
ATOM 1568 C C . ASN A 1 191 ? 22.645 -11.401 -19.306 1.00 47.62 191 ASN A C 1
ATOM 1570 O O . ASN A 1 191 ? 22.448 -11.582 -20.510 1.00 47.62 191 ASN A O 1
ATOM 1574 N N . ASP A 1 192 ? 21.612 -11.285 -18.459 1.00 51.16 192 ASP A N 1
ATOM 1575 C CA . ASP A 1 192 ? 20.229 -11.302 -18.961 1.00 51.16 192 ASP A CA 1
ATOM 1576 C C . ASP A 1 192 ? 19.827 -9.957 -19.594 1.00 51.16 192 ASP A C 1
ATOM 1578 O O . ASP A 1 192 ? 19.178 -9.107 -18.981 1.00 51.16 192 ASP A O 1
ATOM 1582 N N . ASN A 1 193 ? 20.150 -9.813 -20.883 1.00 49.50 193 ASN A N 1
ATOM 1583 C CA . ASN A 1 193 ? 19.714 -8.716 -21.756 1.00 49.50 193 ASN A CA 1
ATOM 1584 C C . ASN A 1 193 ? 18.176 -8.522 -21.799 1.00 49.50 193 ASN A C 1
ATOM 1586 O O . ASN A 1 193 ? 17.700 -7.518 -22.328 1.00 49.50 193 ASN A O 1
ATOM 1590 N N . ASN A 1 194 ? 17.380 -9.426 -21.208 1.00 51.94 194 ASN A N 1
ATOM 1591 C CA . ASN A 1 194 ? 15.929 -9.303 -21.046 1.00 51.94 194 ASN A CA 1
ATOM 1592 C C . ASN A 1 194 ? 15.518 -8.662 -19.705 1.00 51.94 194 ASN A C 1
ATOM 1594 O O . ASN A 1 194 ? 14.521 -9.066 -19.087 1.00 51.94 194 ASN A O 1
ATOM 1598 N N . LEU A 1 195 ? 16.248 -7.635 -19.259 1.00 55.38 195 LEU A N 1
ATOM 1599 C CA . LEU A 1 195 ? 15.830 -6.727 -18.187 1.00 55.38 195 LEU A CA 1
ATOM 1600 C C . LEU A 1 195 ? 14.572 -5.948 -18.607 1.00 55.38 195 LEU A C 1
ATOM 1602 O O . LEU A 1 195 ? 14.621 -4.817 -19.096 1.00 55.38 195 LEU A O 1
ATOM 1606 N N . LYS A 1 196 ? 13.410 -6.585 -18.428 1.00 63.00 196 LYS A N 1
ATOM 1607 C CA . LYS A 1 196 ? 12.104 -5.992 -18.718 1.00 63.00 196 LYS A CA 1
ATOM 1608 C C . LYS A 1 196 ? 11.896 -4.757 -17.846 1.00 63.00 196 LYS A C 1
ATOM 1610 O O . LYS A 1 196 ? 11.780 -4.862 -16.626 1.00 63.00 196 LYS A O 1
ATOM 1615 N N . HIS A 1 197 ? 11.790 -3.603 -18.502 1.00 71.62 197 HIS A N 1
ATOM 1616 C CA . HIS A 1 197 ? 11.273 -2.373 -17.909 1.00 71.62 197 HIS A CA 1
ATOM 1617 C C . HIS A 1 197 ? 9.963 -2.666 -17.159 1.00 71.62 197 HIS A C 1
ATOM 1619 O O . HIS A 1 197 ? 9.126 -3.431 -17.647 1.00 71.62 197 HIS A O 1
ATOM 1625 N N . ILE A 1 198 ? 9.772 -2.047 -15.991 1.00 86.94 198 ILE A N 1
ATOM 1626 C CA . ILE A 1 198 ? 8.549 -2.200 -15.190 1.00 86.94 198 ILE A CA 1
ATOM 1627 C C . ILE A 1 198 ? 7.313 -1.937 -16.047 1.00 86.94 198 ILE A C 1
ATOM 1629 O O . ILE A 1 198 ? 7.267 -0.968 -16.805 1.00 86.94 198 ILE A O 1
ATOM 1633 N N . SER A 1 199 ? 6.266 -2.744 -15.886 1.00 90.69 199 SER A N 1
ATOM 1634 C CA . SER A 1 199 ? 4.999 -2.450 -16.550 1.00 90.69 199 SER A CA 1
ATOM 1635 C C . SER A 1 199 ? 4.461 -1.095 -16.063 1.00 90.69 199 SER A C 1
ATOM 1637 O O . SER A 1 199 ? 4.129 -0.953 -14.879 1.00 90.69 199 SER A O 1
ATOM 1639 N N . PRO A 1 200 ? 4.302 -0.083 -16.941 1.00 91.88 200 PRO A N 1
ATOM 1640 C CA . PRO A 1 200 ? 3.725 1.198 -16.537 1.00 91.88 200 PRO A CA 1
ATOM 1641 C C . PRO A 1 200 ? 2.271 1.036 -16.070 1.00 91.88 200 PRO A C 1
ATOM 1643 O O . PRO A 1 200 ? 1.754 1.888 -15.348 1.00 91.88 200 PRO A O 1
ATOM 1646 N N . ILE A 1 201 ? 1.619 -0.070 -16.448 1.00 92.81 201 ILE A N 1
ATOM 1647 C CA . ILE A 1 201 ? 0.280 -0.446 -15.999 1.00 92.81 201 ILE A CA 1
ATOM 1648 C C . ILE A 1 201 ? 0.315 -0.836 -14.511 1.00 92.81 201 ILE A C 1
ATOM 1650 O O . ILE A 1 201 ? -0.505 -0.321 -13.750 1.00 92.81 201 ILE A O 1
ATOM 1654 N N . ASP A 1 202 ? 1.303 -1.624 -14.059 1.00 94.75 202 ASP A N 1
ATOM 1655 C CA . ASP A 1 202 ? 1.464 -1.978 -12.636 1.00 94.75 202 ASP A CA 1
ATOM 1656 C C . ASP A 1 202 ? 1.599 -0.717 -11.770 1.00 94.75 202 ASP A C 1
ATOM 1658 O O . ASP A 1 202 ? 0.856 -0.538 -10.802 1.00 94.75 202 ASP A O 1
ATOM 1662 N N . LEU A 1 203 ? 2.498 0.198 -12.156 1.00 95.25 203 LEU A N 1
ATOM 1663 C CA . LEU A 1 203 ? 2.732 1.466 -11.454 1.00 95.25 203 LEU A CA 1
ATOM 1664 C C . LEU A 1 203 ? 1.433 2.273 -11.303 1.00 95.25 203 LEU A C 1
ATOM 1666 O O . LEU A 1 203 ? 1.067 2.694 -10.198 1.00 95.25 203 LEU A O 1
ATOM 1670 N N . LYS A 1 204 ? 0.708 2.452 -12.416 1.00 94.88 204 LYS A N 1
ATOM 1671 C CA . LYS A 1 204 ? -0.554 3.201 -12.472 1.00 94.88 204 LYS A CA 1
ATOM 1672 C C . LYS A 1 204 ? -1.632 2.564 -11.598 1.00 94.88 204 LYS A C 1
ATOM 1674 O O . LYS A 1 204 ? -2.266 3.270 -10.808 1.00 94.88 204 LYS A O 1
ATOM 1679 N N . PHE A 1 205 ? -1.822 1.246 -11.684 1.00 95.81 205 PHE A N 1
ATOM 1680 C CA . PHE A 1 205 ? -2.833 0.547 -10.894 1.00 95.81 205 PHE A CA 1
ATOM 1681 C C . PHE A 1 205 ? -2.519 0.550 -9.402 1.00 95.81 205 PHE A C 1
ATOM 1683 O O . PHE A 1 205 ? -3.411 0.880 -8.619 1.00 95.81 205 PHE A O 1
ATOM 1690 N N . VAL A 1 206 ? -1.279 0.273 -8.981 1.00 96.56 206 VAL A N 1
ATOM 1691 C CA . VAL A 1 206 ? -0.922 0.299 -7.552 1.00 96.56 206 VAL A CA 1
ATOM 1692 C C . VAL A 1 206 ? -1.152 1.687 -6.963 1.00 96.56 206 VAL A C 1
ATOM 1694 O O . VAL A 1 206 ? -1.855 1.803 -5.957 1.00 96.56 206 VAL A O 1
ATOM 1697 N N . LYS A 1 207 ? -0.662 2.752 -7.612 1.00 95.81 207 LYS A N 1
ATOM 1698 C CA . LYS A 1 207 ? -0.869 4.132 -7.146 1.00 95.81 207 LYS A CA 1
ATOM 1699 C C . LYS A 1 207 ? -2.352 4.525 -7.126 1.00 95.81 207 LYS A C 1
ATOM 1701 O O . LYS A 1 207 ? -2.839 5.037 -6.117 1.00 95.81 207 LYS A O 1
ATOM 1706 N N . SER A 1 208 ? -3.091 4.265 -8.207 1.00 94.81 208 SER A N 1
ATOM 1707 C CA . SER A 1 208 ? -4.515 4.617 -8.319 1.00 94.81 208 SER A CA 1
ATOM 1708 C C . SER A 1 208 ? -5.382 3.889 -7.283 1.00 94.81 208 SER A C 1
ATOM 1710 O O . SER A 1 208 ? -6.177 4.515 -6.565 1.00 94.81 208 SER A O 1
ATOM 1712 N N . ARG A 1 209 ? -5.195 2.568 -7.142 1.00 95.69 209 AR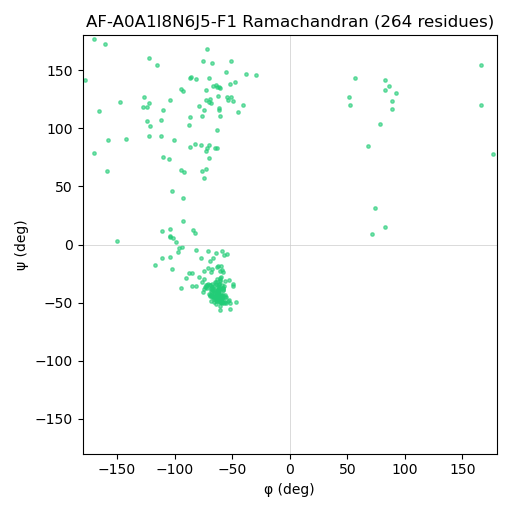G A N 1
ATOM 1713 C CA . ARG A 1 209 ? -5.901 1.749 -6.148 1.00 95.69 209 ARG A CA 1
ATOM 1714 C C . ARG A 1 209 ? -5.529 2.169 -4.728 1.00 95.69 209 ARG A C 1
ATOM 1716 O O . ARG A 1 209 ? -6.437 2.314 -3.915 1.00 95.69 209 ARG A O 1
ATOM 1723 N N . TYR A 1 210 ? -4.257 2.472 -4.451 1.00 96.94 210 TYR A N 1
ATOM 1724 C CA . TYR A 1 210 ? -3.800 2.948 -3.142 1.00 96.94 210 TYR A CA 1
ATOM 1725 C C . TYR A 1 210 ? -4.464 4.267 -2.725 1.00 96.94 210 TYR A C 1
ATOM 1727 O O . TYR A 1 210 ? -5.091 4.339 -1.668 1.00 96.94 210 TYR A O 1
ATOM 1735 N N . LEU A 1 211 ? -4.420 5.298 -3.575 1.00 94.81 211 LEU A N 1
ATOM 1736 C CA . LEU A 1 211 ? -5.062 6.586 -3.277 1.00 94.81 211 LEU A CA 1
ATOM 1737 C C . LEU A 1 211 ? -6.584 6.441 -3.120 1.00 94.81 211 LEU A C 1
ATOM 1739 O O . LEU A 1 211 ? -7.195 7.063 -2.246 1.00 94.81 211 LEU A O 1
ATOM 1743 N N . THR A 1 212 ? -7.207 5.572 -3.920 1.00 94.75 212 THR A N 1
ATOM 1744 C CA . THR A 1 212 ? -8.630 5.229 -3.791 1.00 94.75 212 THR A CA 1
ATOM 1745 C C . THR A 1 212 ? -8.923 4.504 -2.473 1.00 94.75 212 THR A C 1
ATOM 1747 O O . THR A 1 212 ? -9.899 4.835 -1.794 1.00 94.75 212 THR A O 1
ATOM 1750 N N . TYR A 1 213 ? -8.066 3.564 -2.070 1.00 96.25 213 TYR A N 1
ATOM 1751 C CA . TYR A 1 213 ? -8.140 2.861 -0.794 1.00 96.25 213 TYR A CA 1
ATOM 1752 C C . TYR A 1 213 ? -8.044 3.847 0.374 1.00 96.25 213 TYR A C 1
ATOM 1754 O O . TYR A 1 213 ? -8.922 3.821 1.233 1.00 96.25 213 TYR A O 1
ATOM 1762 N N . LEU A 1 214 ? -7.078 4.776 0.379 1.00 95.88 214 LEU A N 1
ATOM 1763 C CA . LEU A 1 214 ? -6.945 5.795 1.429 1.00 95.88 214 LEU A CA 1
ATOM 1764 C C . LEU A 1 214 ? -8.203 6.665 1.559 1.00 95.88 214 LEU A C 1
ATOM 1766 O O . LEU A 1 214 ? -8.751 6.800 2.655 1.00 95.88 214 LEU A O 1
ATOM 1770 N N . ARG A 1 215 ? -8.736 7.181 0.442 1.00 94.75 215 ARG A N 1
ATOM 1771 C CA . ARG A 1 215 ? -9.994 7.956 0.428 1.00 94.75 215 ARG A CA 1
ATOM 1772 C C . ARG A 1 215 ? -11.157 7.165 1.029 1.00 94.75 215 ARG A C 1
ATOM 1774 O O . ARG A 1 215 ? -11.919 7.696 1.841 1.00 94.75 215 ARG A O 1
ATOM 1781 N N . LYS A 1 216 ? -11.307 5.891 0.650 1.00 95.31 216 LYS A N 1
ATOM 1782 C CA . LYS A 1 216 ? -12.353 5.008 1.192 1.00 95.31 216 LYS A CA 1
ATOM 1783 C C . LYS A 1 216 ? -12.103 4.651 2.665 1.00 95.31 216 LYS A C 1
ATOM 1785 O O . LYS A 1 216 ? -13.063 4.583 3.430 1.00 95.31 216 LYS A O 1
ATOM 1790 N N . PHE A 1 217 ? -10.849 4.501 3.088 1.00 95.25 217 PHE A N 1
ATOM 1791 C CA . PHE A 1 217 ? -10.462 4.198 4.468 1.00 95.25 217 PHE A CA 1
ATOM 1792 C C . PHE A 1 217 ? -10.763 5.366 5.415 1.00 95.25 217 PHE A C 1
ATOM 1794 O O . PHE A 1 217 ? -11.396 5.167 6.450 1.00 95.25 217 PHE A O 1
ATOM 1801 N N . ILE A 1 218 ? -10.440 6.600 5.015 1.00 94.62 218 ILE A N 1
ATOM 1802 C CA . ILE A 1 218 ? -10.809 7.825 5.743 1.00 94.62 218 ILE A CA 1
ATOM 1803 C C . ILE A 1 218 ? -12.338 7.934 5.881 1.00 94.62 218 ILE A C 1
ATOM 1805 O O . ILE A 1 218 ? -12.844 8.214 6.973 1.00 94.62 218 ILE A O 1
ATOM 1809 N N . LYS A 1 219 ? -13.097 7.656 4.806 1.00 93.69 219 LYS A N 1
ATOM 1810 C CA . LYS A 1 219 ? -14.572 7.613 4.846 1.00 93.69 219 LYS A CA 1
ATOM 1811 C C . LYS A 1 219 ? -15.091 6.532 5.810 1.00 93.69 219 LYS A C 1
ATOM 1813 O O . LYS A 1 219 ? -15.999 6.811 6.592 1.00 93.69 219 LYS A O 1
ATOM 1818 N N . LEU A 1 220 ? -14.513 5.328 5.800 1.00 93.06 220 LEU A N 1
ATOM 1819 C CA . LEU A 1 220 ? -14.874 4.216 6.692 1.00 93.06 220 LEU A CA 1
ATOM 1820 C C . LEU A 1 220 ? -14.606 4.541 8.174 1.00 93.06 220 LEU A C 1
ATOM 1822 O O . LEU A 1 220 ? -15.471 4.316 9.027 1.00 93.06 220 LEU A O 1
ATOM 1826 N N . LEU A 1 221 ? -13.443 5.126 8.473 1.00 91.81 221 LEU A N 1
ATOM 1827 C CA . LEU A 1 221 ? -13.077 5.597 9.811 1.00 91.81 221 LEU A CA 1
ATOM 1828 C C . LEU A 1 221 ? -14.077 6.646 10.315 1.00 91.81 221 LEU A C 1
ATOM 1830 O O . LEU A 1 221 ? -14.655 6.459 11.386 1.00 91.81 221 LEU A O 1
ATOM 1834 N N . ARG A 1 222 ? -14.367 7.678 9.505 1.00 90.75 222 ARG A N 1
ATOM 1835 C CA . ARG A 1 222 ? -15.335 8.741 9.830 1.00 90.75 222 ARG A CA 1
ATOM 1836 C C . ARG A 1 222 ? -16.751 8.200 10.068 1.00 90.75 222 ARG A C 1
ATOM 1838 O O . ARG A 1 222 ? -17.404 8.573 11.038 1.00 90.75 222 ARG A O 1
ATOM 1845 N N . ARG A 1 223 ? -17.241 7.287 9.216 1.00 88.88 223 ARG A N 1
ATOM 1846 C CA . ARG A 1 223 ? -18.566 6.658 9.405 1.00 88.88 223 ARG A CA 1
ATOM 1847 C C . ARG A 1 223 ? -18.631 5.859 10.706 1.00 88.88 223 ARG A C 1
ATOM 1849 O O . ARG A 1 223 ? -19.648 5.909 11.393 1.00 88.88 223 ARG A O 1
ATOM 1856 N N . THR A 1 224 ? -17.556 5.157 11.065 1.00 86.94 224 THR A N 1
ATOM 1857 C CA . THR A 1 224 ? -17.504 4.394 12.320 1.00 86.94 224 THR A CA 1
ATOM 1858 C C . THR A 1 224 ? -17.484 5.322 13.535 1.00 86.94 224 THR A C 1
ATOM 1860 O O . THR A 1 224 ? -18.282 5.140 14.452 1.00 86.94 224 THR A O 1
ATOM 1863 N N . THR A 1 225 ? -16.627 6.349 13.547 1.00 86.44 225 THR A N 1
ATOM 1864 C CA . THR A 1 225 ? -16.523 7.282 14.682 1.00 86.44 225 THR A CA 1
ATOM 1865 C C . THR A 1 225 ? -17.806 8.088 14.904 1.00 86.44 225 THR A C 1
ATOM 1867 O O . THR A 1 225 ? -18.141 8.348 16.061 1.00 86.44 225 THR A O 1
ATOM 1870 N N . ASN A 1 226 ? -18.553 8.397 13.835 1.00 84.69 226 ASN A N 1
ATOM 1871 C CA . ASN A 1 226 ? -19.854 9.073 13.902 1.00 84.69 226 ASN A CA 1
ATOM 1872 C C . ASN A 1 226 ? -20.995 8.155 14.384 1.00 84.69 226 ASN A C 1
ATOM 1874 O O . ASN A 1 226 ? -21.829 8.579 15.185 1.00 84.69 226 A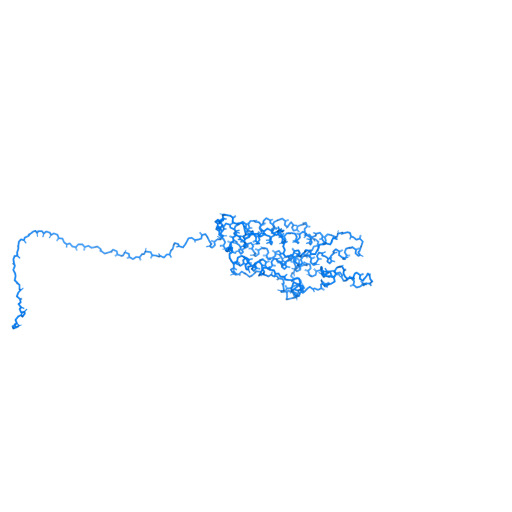SN A O 1
ATOM 1878 N N . ARG A 1 227 ? -21.021 6.875 13.976 1.00 81.31 227 ARG A N 1
ATOM 1879 C CA . ARG A 1 227 ? -21.971 5.886 14.533 1.00 81.31 227 ARG A CA 1
ATOM 1880 C C . ARG A 1 227 ? -21.786 5.708 16.047 1.00 81.31 227 ARG A C 1
ATOM 1882 O O . ARG A 1 227 ? -22.756 5.510 16.761 1.00 81.31 227 ARG A O 1
ATOM 1889 N N . MET A 1 228 ? -20.556 5.863 16.546 1.00 77.50 228 MET A N 1
ATOM 1890 C CA . MET A 1 228 ? -20.219 5.849 17.980 1.00 77.50 228 MET A CA 1
ATOM 1891 C C . MET A 1 228 ? -20.462 7.195 18.706 1.00 77.50 228 MET A C 1
ATOM 1893 O O . MET A 1 228 ? -19.987 7.386 19.832 1.00 77.50 228 MET A O 1
ATOM 1897 N N . SER A 1 229 ? -21.124 8.177 18.083 1.00 63.41 229 SER A N 1
ATOM 1898 C CA . SER A 1 229 ? -21.551 9.425 18.748 1.00 63.41 229 SER A CA 1
ATOM 1899 C C . SER A 1 229 ? -23.053 9.583 18.929 1.00 63.41 229 SER A C 1
ATOM 1901 O O . SER A 1 229 ? -23.427 10.463 19.692 1.00 63.41 229 SER A O 1
ATOM 1903 N N . VAL A 1 230 ? -23.890 8.759 18.298 1.00 56.44 230 VAL A N 1
ATOM 1904 C CA . VAL A 1 230 ? -25.345 8.824 18.492 1.00 56.44 230 VAL A CA 1
ATOM 1905 C C . VAL A 1 230 ? -25.703 8.137 19.819 1.00 56.44 230 VAL A C 1
ATOM 1907 O O . VAL A 1 230 ? -25.416 6.944 19.958 1.00 56.44 230 VAL A O 1
ATOM 1910 N N . PRO A 1 231 ? -26.299 8.835 20.805 1.00 50.59 231 PRO A N 1
ATOM 1911 C CA . PRO A 1 231 ? -26.832 8.190 21.999 1.00 50.59 231 PRO A CA 1
ATOM 1912 C C . PRO A 1 231 ? -28.027 7.309 21.621 1.00 50.59 231 PRO A C 1
ATOM 1914 O O . PRO A 1 231 ? -28.900 7.742 20.870 1.00 50.59 231 PRO A O 1
ATOM 1917 N N . LYS A 1 232 ? -28.113 6.092 22.170 1.00 49.44 232 LYS A N 1
ATOM 1918 C CA . LYS A 1 232 ? -29.325 5.257 22.085 1.00 49.44 232 LYS A CA 1
ATOM 1919 C C . LYS A 1 232 ? -30.405 5.770 23.054 1.00 49.44 232 LYS A C 1
ATOM 1921 O O . LYS A 1 232 ? -30.800 5.059 23.969 1.00 49.44 232 LYS A O 1
ATOM 1926 N N . ASN A 1 233 ? -30.887 6.991 22.840 1.00 47.81 233 ASN A N 1
ATOM 1927 C CA . ASN A 1 233 ? -32.003 7.565 23.592 1.00 47.81 233 ASN A CA 1
ATOM 1928 C C . ASN A 1 233 ? -33.230 7.684 22.683 1.00 47.81 233 ASN A C 1
ATOM 1930 O O . ASN A 1 233 ? -33.544 8.778 22.232 1.00 47.81 233 ASN A O 1
ATOM 1934 N N . GLN A 1 234 ? -33.889 6.554 22.403 1.00 51.56 234 GLN A N 1
ATOM 1935 C CA . GLN A 1 234 ? -35.271 6.495 21.903 1.00 51.56 234 GLN A CA 1
ATOM 1936 C C . GLN A 1 234 ? -35.794 5.046 21.935 1.00 51.56 234 GLN A C 1
ATOM 1938 O O . GLN A 1 234 ? -35.853 4.346 20.930 1.00 51.56 234 GLN A O 1
ATOM 1943 N N . THR A 1 235 ? -36.190 4.602 23.128 1.00 41.84 235 THR A N 1
ATOM 1944 C CA . THR A 1 235 ? -37.313 3.668 23.292 1.00 41.84 235 THR A CA 1
ATOM 1945 C C . THR A 1 235 ? -38.293 4.341 24.240 1.00 41.84 235 THR A C 1
ATOM 1947 O O . THR A 1 235 ? -38.015 4.529 25.423 1.00 41.84 235 THR A O 1
ATOM 1950 N N . SER A 1 236 ? -39.384 4.793 23.641 1.00 44.84 236 SER A N 1
ATOM 1951 C CA . SER A 1 236 ? -40.517 5.532 24.184 1.00 44.84 236 SER A CA 1
ATOM 1952 C C . SER A 1 236 ? -41.001 5.073 25.567 1.00 44.84 236 SER A C 1
ATOM 1954 O O . SER A 1 236 ? -41.541 3.983 25.725 1.00 44.84 236 SER A O 1
ATOM 1956 N N . LYS A 1 237 ? -40.959 5.991 26.542 1.00 45.97 237 LYS A N 1
ATOM 1957 C CA . LYS A 1 237 ? -42.031 6.106 27.540 1.00 45.97 237 LYS A CA 1
ATOM 1958 C C . LYS A 1 237 ? -43.096 7.039 26.963 1.00 45.97 237 LYS A C 1
ATOM 1960 O O . LYS A 1 237 ? -42.879 8.243 26.976 1.00 45.97 237 LYS A O 1
ATOM 1965 N N . MET A 1 238 ? -44.212 6.506 26.467 1.00 43.41 238 MET A N 1
ATOM 1966 C CA . MET A 1 238 ? -45.429 7.284 26.180 1.00 43.41 238 MET A CA 1
ATOM 1967 C C . MET A 1 238 ? -46.656 6.361 26.164 1.00 43.41 238 MET A C 1
ATOM 1969 O O . MET A 1 238 ? -47.031 5.822 25.130 1.00 43.41 238 MET A O 1
ATOM 1973 N N . SER A 1 239 ? -47.274 6.193 27.334 1.00 38.88 239 SER A N 1
ATOM 1974 C CA . SER A 1 239 ? -48.668 5.753 27.478 1.00 38.88 239 SER A CA 1
ATOM 1975 C C . SER A 1 239 ? -49.205 6.171 28.857 1.00 38.88 239 SER A C 1
ATOM 1977 O O . SER A 1 239 ? -49.516 5.343 29.709 1.00 38.88 239 SER A O 1
ATOM 1979 N N . GLN A 1 240 ? -49.274 7.480 29.098 1.00 39.81 240 GLN A N 1
ATOM 1980 C CA . GLN A 1 240 ? -50.206 8.034 30.080 1.00 39.81 240 GLN A CA 1
ATOM 1981 C C . GLN A 1 240 ? -51.245 8.829 29.296 1.00 39.81 240 GLN A C 1
ATOM 1983 O O . GLN A 1 240 ? -51.022 9.981 28.940 1.00 39.81 240 GLN A O 1
ATOM 1988 N N . GLY A 1 241 ? -52.348 8.158 28.963 1.00 34.78 241 GLY A N 1
ATOM 1989 C CA . GLY A 1 241 ? -53.574 8.818 28.535 1.00 34.78 241 GLY A CA 1
ATOM 1990 C C . GLY A 1 241 ? -54.380 9.151 29.781 1.00 34.78 241 GLY A C 1
ATOM 1991 O O . GLY A 1 241 ? -54.863 8.246 30.458 1.00 34.78 241 GLY A O 1
ATOM 1992 N N . SER A 1 242 ? -54.469 10.434 30.113 1.00 36.75 242 SER A N 1
ATOM 1993 C CA . SER A 1 242 ? -55.297 10.915 31.215 1.00 36.75 242 SER A CA 1
ATOM 1994 C C . SER A 1 242 ? -56.773 10.842 30.834 1.00 36.75 242 SER A C 1
ATOM 1996 O O . SER A 1 242 ? -57.156 11.381 29.798 1.00 36.75 242 SER A O 1
ATOM 1998 N N . THR A 1 243 ? -57.610 10.306 31.720 1.00 35.28 243 THR A N 1
ATOM 1999 C CA . THR A 1 243 ? -59.054 10.568 31.697 1.00 35.28 243 THR A CA 1
ATOM 2000 C C . THR A 1 243 ? -59.449 11.112 33.058 1.00 35.28 243 THR A C 1
ATOM 2002 O O . THR A 1 243 ? -59.272 10.443 34.074 1.00 35.28 243 THR A O 1
ATOM 2005 N N . ALA A 1 244 ? -59.960 12.339 33.085 1.00 40.91 244 ALA A N 1
ATOM 2006 C CA . ALA A 1 244 ? -60.445 12.987 34.292 1.00 40.91 244 ALA A CA 1
ATOM 2007 C C . ALA A 1 244 ? -61.873 13.475 34.061 1.00 40.91 244 ALA A C 1
ATOM 2009 O O . ALA A 1 244 ? -62.099 14.226 33.115 1.00 40.91 244 ALA A O 1
ATOM 2010 N N . ASN A 1 245 ? -62.803 13.099 34.944 1.00 36.38 245 ASN A N 1
ATOM 2011 C CA . ASN A 1 245 ? -63.701 14.053 35.603 1.00 36.38 245 ASN A CA 1
ATOM 2012 C C . ASN A 1 245 ? -64.644 13.383 36.615 1.00 36.38 245 ASN A C 1
ATOM 2014 O O . ASN A 1 245 ? -65.195 12.338 36.306 1.00 36.38 245 ASN A O 1
ATOM 2018 N N . GLN A 1 246 ? -64.860 14.090 37.740 1.00 36.78 246 GLN A N 1
ATOM 2019 C CA . GLN A 1 246 ? -66.121 14.256 38.505 1.00 36.78 246 GLN A CA 1
ATOM 2020 C C . GLN A 1 246 ? -66.843 12.987 39.025 1.00 36.78 246 GLN A C 1
ATOM 2022 O O . GLN A 1 246 ? -66.933 11.976 38.354 1.00 36.78 246 GLN A O 1
ATOM 2027 N N . SER A 1 247 ? -67.466 12.935 40.205 1.00 34.59 247 SER A N 1
ATOM 2028 C CA . SER A 1 247 ? -67.727 13.844 41.346 1.00 34.59 247 SER A CA 1
ATOM 2029 C C . SER A 1 247 ? -68.081 12.920 42.549 1.00 34.59 247 SER A C 1
ATOM 2031 O O . SER A 1 247 ? -68.205 11.720 42.348 1.00 34.59 247 SER A O 1
ATOM 2033 N N . GLY A 1 248 ? -68.261 13.271 43.825 1.00 30.94 248 GLY A N 1
ATOM 2034 C CA . GLY A 1 248 ? -68.347 14.510 44.589 1.00 30.94 248 GLY A CA 1
ATOM 2035 C C . GLY A 1 248 ? -68.912 14.192 45.999 1.00 30.94 248 GLY A C 1
ATOM 2036 O O . GLY A 1 248 ? -69.635 13.223 46.170 1.00 30.94 248 GLY A O 1
ATOM 2037 N N . ARG A 1 249 ? -68.593 15.037 46.993 1.00 33.00 249 ARG A N 1
ATOM 2038 C CA . ARG A 1 249 ? -69.265 15.231 48.309 1.00 33.00 249 ARG A CA 1
ATOM 2039 C C . ARG A 1 249 ? -69.560 14.048 49.284 1.00 33.00 249 ARG A C 1
ATOM 2041 O O . ARG A 1 249 ? -70.525 13.319 49.129 1.00 33.00 249 ARG A O 1
ATOM 2048 N N . LYS A 1 250 ? -68.955 14.221 50.475 1.00 34.72 250 LYS A N 1
ATOM 2049 C CA . LYS A 1 250 ? -69.567 14.272 51.834 1.00 34.72 250 LYS A CA 1
ATOM 2050 C C . 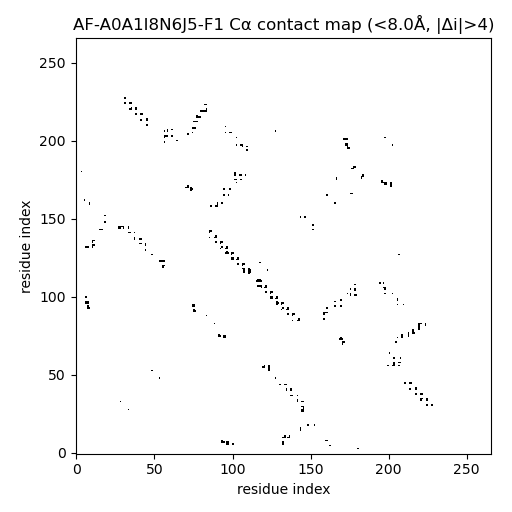LYS A 1 250 ? -69.839 12.998 52.672 1.00 34.72 250 LYS A C 1
ATOM 2052 O O . LYS A 1 250 ? -70.547 12.088 52.282 1.00 34.72 250 LYS A O 1
ATOM 2057 N N . GLN A 1 251 ? -69.466 13.195 53.945 1.00 34.03 251 GLN A N 1
ATOM 2058 C CA . GLN A 1 251 ? -70.125 12.815 55.206 1.00 34.03 251 GLN A CA 1
ATOM 2059 C C . GLN A 1 251 ? -69.870 11.450 55.872 1.00 34.03 251 GLN A C 1
ATOM 2061 O O . GLN A 1 251 ? -70.106 10.371 55.346 1.00 34.03 251 GLN A O 1
ATOM 2066 N N . ALA A 1 252 ? -69.435 11.602 57.126 1.00 34.12 252 ALA A N 1
ATOM 2067 C CA . ALA A 1 252 ? -69.404 10.657 58.229 1.00 34.12 252 ALA A CA 1
ATOM 2068 C C . ALA A 1 252 ? -70.741 9.948 58.510 1.00 34.12 252 ALA A C 1
ATOM 2070 O O . ALA A 1 252 ? -71.807 10.511 58.267 1.00 34.12 252 ALA A O 1
ATOM 2071 N N . GLY A 1 253 ? -70.678 8.789 59.176 1.00 29.22 253 GLY A N 1
ATOM 2072 C CA . GLY A 1 253 ? -71.851 8.192 59.818 1.00 29.22 253 GLY A CA 1
ATOM 2073 C C . GLY A 1 253 ? -71.684 6.733 60.250 1.00 29.22 253 GLY A C 1
ATOM 2074 O O . GLY A 1 253 ? -71.464 5.856 59.425 1.00 29.22 253 GLY A O 1
ATOM 2075 N N . ASN A 1 254 ? -71.844 6.485 61.553 1.00 30.44 254 ASN A N 1
ATOM 2076 C CA . ASN A 1 254 ? -72.144 5.186 62.177 1.00 30.44 254 ASN A CA 1
ATOM 2077 C C . ASN A 1 254 ? -73.127 4.306 61.374 1.00 30.44 254 ASN A C 1
ATOM 2079 O O . ASN A 1 254 ? -74.126 4.823 60.883 1.00 30.44 254 ASN A O 1
ATOM 2083 N N . GLY A 1 255 ? -72.982 2.969 61.400 1.00 31.08 255 GLY A N 1
ATOM 2084 C CA . GLY A 1 255 ? -74.052 2.109 60.860 1.00 31.08 255 GLY A CA 1
ATOM 2085 C C . GLY A 1 255 ? -73.836 0.591 60.828 1.00 31.08 255 GLY A C 1
ATOM 2086 O O . GLY A 1 255 ? -73.598 0.010 59.781 1.00 31.08 255 GLY A O 1
ATOM 2087 N N . ARG A 1 256 ? -73.997 -0.062 61.981 1.00 34.81 256 ARG A N 1
ATOM 2088 C CA . ARG A 1 256 ? -74.211 -1.512 62.191 1.00 34.81 256 ARG A CA 1
ATOM 2089 C C . ARG A 1 256 ? -74.941 -2.324 61.079 1.00 34.81 256 ARG A C 1
ATOM 2091 O O . ARG A 1 256 ? -76.031 -1.952 60.667 1.00 34.81 256 ARG A O 1
ATOM 2098 N N . LYS A 1 257 ? -74.490 -3.592 60.965 1.00 37.91 257 LYS A N 1
ATOM 2099 C CA . LYS A 1 257 ? -75.254 -4.876 60.882 1.00 37.91 257 LYS A CA 1
ATOM 2100 C C . LYS A 1 257 ? -75.660 -5.515 59.527 1.00 37.91 257 LYS A C 1
ATOM 2102 O O . LYS A 1 257 ? -76.462 -4.993 58.772 1.00 37.91 257 LYS A O 1
ATOM 2107 N N . ASN A 1 258 ? -75.322 -6.815 59.478 1.00 34.25 258 ASN A N 1
ATOM 2108 C CA . ASN A 1 258 ? -76.114 -7.977 59.021 1.00 34.25 258 ASN A CA 1
ATOM 2109 C C . ASN A 1 258 ? -76.299 -8.298 57.523 1.00 34.25 258 ASN A C 1
ATOM 2111 O O . ASN A 1 258 ? -77.274 -7.882 56.913 1.00 34.25 258 ASN A O 1
ATOM 2115 N N . GLN A 1 259 ? -75.549 -9.316 57.081 1.00 42.41 259 GLN A N 1
ATOM 2116 C CA . GLN A 1 259 ? -76.022 -10.588 56.484 1.00 42.41 259 GLN A CA 1
ATOM 2117 C C . GLN A 1 259 ? -74.969 -11.653 56.912 1.00 42.41 259 GLN A C 1
ATOM 2119 O O . GLN A 1 259 ? -73.784 -11.355 56.842 1.00 42.41 259 GLN A O 1
ATOM 2124 N N . ARG A 1 260 ? -75.225 -12.789 57.599 1.00 41.22 260 ARG A N 1
ATOM 2125 C CA . ARG A 1 260 ? -76.125 -13.951 57.362 1.00 41.22 260 ARG A CA 1
ATOM 2126 C C . ARG A 1 260 ? -75.936 -14.539 55.946 1.00 41.22 260 ARG A C 1
ATOM 2128 O O . ARG A 1 260 ? -76.100 -13.798 54.996 1.00 41.22 260 ARG A O 1
ATOM 2135 N N . ARG A 1 261 ? -75.687 -15.845 55.732 1.00 40.94 261 ARG A N 1
ATOM 2136 C CA . ARG A 1 261 ? -75.707 -17.042 56.619 1.00 40.94 261 ARG A CA 1
ATOM 2137 C C . ARG A 1 261 ? -75.086 -18.262 55.878 1.00 40.94 261 ARG A C 1
ATOM 2139 O O . ARG A 1 261 ? -74.922 -18.184 54.670 1.00 40.94 261 ARG A O 1
ATOM 2146 N N . GLN A 1 262 ? -74.964 -19.407 56.575 1.00 39.38 262 GLN A N 1
ATOM 2147 C CA . GLN A 1 262 ? -74.592 -20.770 56.094 1.00 39.38 262 GLN A CA 1
ATOM 2148 C C . GLN A 1 262 ? -73.070 -21.004 55.964 1.00 39.38 262 GLN A C 1
ATOM 2150 O O . GLN A 1 262 ? -72.362 -20.083 55.588 1.00 39.38 262 GLN A O 1
ATOM 2155 N N . GLN A 1 263 ? -72.485 -22.170 56.282 1.00 43.75 263 GLN A N 1
ATOM 2156 C CA . GLN A 1 263 ? -72.967 -23.489 56.781 1.00 43.75 263 GLN A CA 1
ATOM 2157 C C . GLN A 1 263 ? -72.243 -23.799 58.128 1.00 43.75 263 GLN A C 1
ATOM 2159 O O . GLN A 1 263 ? -71.267 -23.120 58.421 1.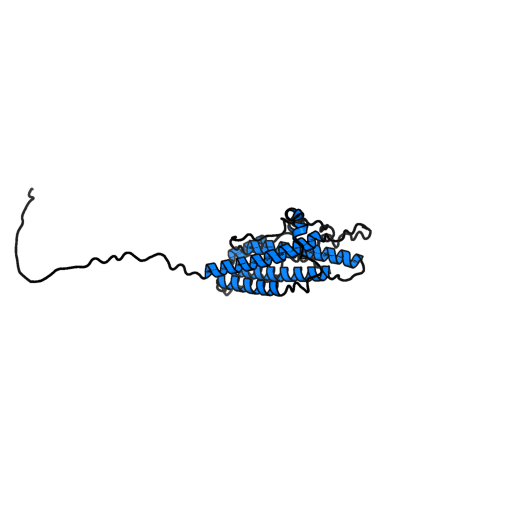00 43.75 263 GLN A O 1
ATOM 2164 N N . ARG A 1 264 ? -72.620 -24.672 59.083 1.00 42.53 264 ARG A N 1
ATOM 2165 C CA . ARG A 1 264 ? -73.605 -25.768 59.296 1.00 42.53 264 ARG A CA 1
ATOM 2166 C C . ARG A 1 264 ? -73.183 -27.205 58.892 1.00 42.53 264 ARG A C 1
ATOM 2168 O O . ARG A 1 264 ? -73.176 -27.512 57.710 1.00 42.53 264 ARG A O 1
ATOM 2175 N N . LYS A 1 265 ? -73.117 -28.088 59.913 1.00 43.84 265 LYS A N 1
ATOM 2176 C CA . LYS A 1 265 ? -72.729 -29.527 59.957 1.00 43.84 265 LYS A CA 1
ATOM 2177 C C . LYS A 1 265 ? -71.202 -29.745 60.039 1.00 43.84 265 LYS A C 1
ATOM 2179 O O . LYS A 1 265 ? -70.488 -29.102 59.282 1.00 43.84 265 LYS A O 1
ATOM 2184 N N . GLN A 1 266 ? -70.678 -30.604 60.917 1.00 44.06 266 GLN A N 1
ATOM 2185 C CA . GLN A 1 266 ? -71.311 -31.446 61.952 1.00 44.06 266 GLN A CA 1
ATOM 2186 C C . GLN A 1 266 ? -70.421 -31.482 63.199 1.00 44.06 266 GLN A C 1
ATOM 2188 O O . GLN A 1 266 ? -69.192 -31.371 63.012 1.00 44.06 266 GLN A O 1
#

Foldseek 3Di:
DDDLDLCLLPLPPPPDPPLPPDDDPPDQDDLLVLLVQLLVQLVVLLVVPPVVLLPPLDQPPCVVVVVCVVVCPLQDADDPPDADDLLVVLLNLSLLLNLLVLVLLLQCVVCVVVVHNDDSLNVSSVSSNNSSSSSSVSSVVSCSSNDDSVVVVVCSVVSGQDLVNSQVSPRAPQPSVCSRSVPVPPDPVVPPPPSDDGDSSSSNSSVVRSSNRSVVSSVNSVVVSVVVPDDPPDDDPDDDDDDDDDDDDDDDDDDDDDDDDDDDDD

Sequence (266 aa):
MNSNDIVWYNPCGGHYVNINDSKTAKKKSPMKKTLRKLQNATVIEYNSLNVRQLAAIDIRNMSMWNKYDEKYKFLPQIEIPSNISLRRCHRQMQTYVAAFDYLHRAQLDWDYNKGMQQSQTSRELLTLRNNARSILCNIEHAVNNTTSKSKAARTINSLLISRRRMEKLLQFDTDIKKVSPLRWNKNADINDNNLKHISPIDLKFVKSRYLTYLRKFIKLLRRTTNRMSVPKNQTSKMSQGSTANQSGRKQAGNGRKNQRRQQRKQ

Organism: Musca domestica (NCBI:txid7370)

Nearest PDB structures (foldseek):
  3ncc-assembly1_A  TM=4.359E-01  e=4.124E+00  Homo sapiens
  3ncf-assembly1_A  TM=4.696E-01  e=6.703E+00  Homo sapiens
  6p6i-assembly1_A  TM=2.542E-01  e=5.617E+00  Escherichia coli UTI89

InterPro domains:
  IPR031901 Unpaired protein [PF15972] (3-232)

Solvent-accessible surface area (backbone atoms only — not comparable to full-atom values): 16607 Å² total; per-residue (Å²): 134,95,68,90,70,56,74,52,73,55,57,70,77,72,82,66,79,59,86,79,63,73,88,63,85,74,75,68,56,57,60,59,62,45,46,50,52,41,37,51,52,48,48,52,56,57,64,66,58,47,62,82,81,50,53,70,62,73,53,87,69,52,76,85,50,55,92,49,52,74,69,52,63,69,56,62,77,72,69,84,92,62,80,92,46,58,68,57,54,34,49,41,32,30,50,51,20,40,52,27,48,43,52,25,43,45,39,41,54,55,24,48,78,68,78,34,91,69,48,65,52,31,52,43,27,48,51,53,22,51,48,34,27,52,47,34,31,45,38,50,57,41,44,64,47,64,44,54,70,84,56,41,69,70,36,55,71,76,63,56,75,55,67,72,57,46,58,72,50,60,72,60,85,40,71,53,69,65,50,23,93,87,29,65,89,58,72,80,67,87,77,61,87,78,73,72,74,70,40,69,63,52,56,28,48,54,52,50,45,48,57,50,31,51,57,46,47,50,52,50,43,52,55,52,46,53,64,73,64,63,77,92,82,81,80,84,90,83,86,84,82,87,84,86,81,90,88,80,86,87,82,87,79,89,81,87,86,90,78,86,83,89,82,86,88,133

Radius of gyration: 32.49 Å; Cα contacts (8 Å, |Δi|>4): 213; chains: 1; bounding box: 101×49×84 Å